Protein AF-A0A1F5QSR7-F1 (afdb_monomer_lite)

Structure (mmCIF, N/CA/C/O backbone):
data_AF-A0A1F5QSR7-F1
#
_entry.id   AF-A0A1F5QSR7-F1
#
loop_
_atom_site.group_PDB
_atom_site.id
_atom_site.type_symbol
_atom_site.label_atom_id
_atom_site.label_alt_id
_atom_site.label_comp_id
_atom_site.label_asym_id
_atom_site.label_entity_id
_atom_site.label_seq_id
_atom_site.pdbx_PDB_ins_code
_atom_site.Cartn_x
_atom_site.Cartn_y
_atom_site.Cartn_z
_atom_site.occupancy
_atom_site.B_iso_or_equiv
_atom_site.auth_seq_id
_atom_site.auth_comp_id
_atom_site.auth_asym_id
_atom_site.auth_atom_id
_atom_site.pdbx_PDB_model_num
ATOM 1 N N . MET A 1 1 ? -35.193 15.314 12.901 1.00 41.72 1 MET A N 1
ATOM 2 C CA . MET A 1 1 ? -34.036 15.090 12.012 1.00 41.72 1 MET A CA 1
ATOM 3 C C . MET A 1 1 ? -33.141 16.308 12.117 1.00 41.72 1 MET A C 1
ATOM 5 O O . MET A 1 1 ? -33.564 17.377 11.701 1.00 41.72 1 MET A O 1
ATOM 9 N N . ARG A 1 2 ? -31.984 16.187 12.777 1.00 35.56 2 ARG A N 1
ATOM 10 C CA . ARG A 1 2 ? -30.937 17.215 12.684 1.00 35.56 2 ARG A CA 1
ATOM 11 C C . ARG A 1 2 ? -30.198 16.986 11.357 1.00 35.56 2 ARG A C 1
ATOM 13 O O . ARG A 1 2 ? -30.072 15.820 10.980 1.00 35.56 2 ARG A O 1
ATOM 20 N N . PRO A 1 3 ? -29.793 18.035 10.628 1.00 40.00 3 PRO A N 1
ATOM 21 C CA . PRO A 1 3 ? -28.962 17.859 9.446 1.00 40.00 3 PRO A CA 1
ATOM 22 C C . PRO A 1 3 ? -27.670 17.158 9.872 1.00 40.00 3 PRO A C 1
ATOM 24 O O . PRO A 1 3 ? -27.095 17.500 10.904 1.00 40.00 3 PRO A O 1
ATOM 27 N N . VAL A 1 4 ? -27.268 16.141 9.114 1.00 36.97 4 VAL A N 1
ATOM 28 C CA . VAL A 1 4 ? -25.951 15.523 9.256 1.00 36.97 4 VAL A CA 1
ATOM 29 C C . VAL A 1 4 ? -24.979 16.568 8.721 1.00 36.97 4 VAL A C 1
ATOM 31 O O . VAL A 1 4 ? -24.818 16.707 7.510 1.00 36.97 4 VAL A O 1
ATOM 34 N N . GLU A 1 5 ? -24.439 17.411 9.600 1.00 43.81 5 GLU A N 1
ATOM 35 C CA . GLU A 1 5 ? -23.247 18.173 9.251 1.00 43.81 5 GLU A CA 1
ATOM 36 C C . GLU A 1 5 ? -22.187 17.133 8.903 1.00 43.81 5 GLU A C 1
ATOM 38 O O . GLU A 1 5 ? -21.865 16.258 9.702 1.00 43.81 5 GLU A O 1
ATOM 43 N N . SER A 1 6 ? -21.755 17.156 7.647 1.00 46.62 6 SER A N 1
ATOM 44 C CA . SER A 1 6 ? -20.692 16.318 7.120 1.00 46.62 6 SER A CA 1
ATOM 45 C C . SER A 1 6 ? -19.410 16.661 7.878 1.00 46.62 6 SER A C 1
ATOM 47 O O . SER A 1 6 ? -18.650 17.530 7.449 1.00 46.62 6 SER A O 1
ATOM 49 N N . PHE A 1 7 ? -19.179 16.000 9.013 1.00 47.69 7 PHE A N 1
ATOM 50 C CA . PHE A 1 7 ? -17.898 15.979 9.710 1.00 47.69 7 PHE A CA 1
ATOM 51 C C . PHE A 1 7 ? -16.921 15.142 8.880 1.00 47.69 7 PHE A C 1
ATOM 53 O O . PHE A 1 7 ? -16.514 14.051 9.264 1.00 47.69 7 PHE A O 1
ATOM 60 N N . LEU A 1 8 ? -16.565 15.649 7.698 1.00 56.75 8 LEU A N 1
ATOM 61 C CA . LEU A 1 8 ? -15.359 15.207 7.022 1.00 56.75 8 LEU A CA 1
ATOM 62 C C . LEU A 1 8 ? -14.226 15.631 7.941 1.00 56.75 8 LEU A C 1
ATOM 64 O O . LEU A 1 8 ? -13.903 16.816 8.006 1.00 56.75 8 LEU A O 1
ATOM 68 N N . PHE A 1 9 ? -13.686 14.684 8.703 1.00 59.66 9 PHE A N 1
ATOM 69 C CA . PHE A 1 9 ? -12.416 14.877 9.382 1.00 59.66 9 PHE A CA 1
ATOM 70 C C . PHE A 1 9 ? -11.407 15.210 8.281 1.00 59.66 9 PHE A C 1
ATOM 72 O O . PHE A 1 9 ? -11.136 14.342 7.446 1.00 59.66 9 PHE A O 1
ATOM 79 N N . PRO A 1 10 ? -10.925 16.463 8.183 1.00 64.56 10 PRO A N 1
ATOM 80 C CA . PRO A 1 10 ? -9.979 16.797 7.139 1.00 64.56 10 PRO A CA 1
ATOM 81 C C . PRO A 1 10 ? -8.738 15.951 7.396 1.00 64.56 10 PRO A C 1
ATOM 83 O O . PRO A 1 10 ? -8.165 16.007 8.487 1.00 64.56 10 PRO A O 1
ATOM 86 N N . LEU A 1 11 ? -8.351 15.140 6.410 1.00 71.88 11 LEU A N 1
ATOM 87 C CA . LEU A 1 11 ? -7.093 14.420 6.493 1.00 71.88 11 LEU A CA 1
ATOM 88 C C . LEU A 1 11 ? -5.981 15.454 6.705 1.00 71.88 11 LEU A C 1
ATOM 90 O O . LEU A 1 11 ? -5.997 16.502 6.044 1.00 71.88 11 LEU A O 1
ATOM 94 N N . PRO A 1 12 ? -5.056 15.226 7.651 1.00 69.38 12 PRO A N 1
ATOM 95 C CA . PRO A 1 12 ? -3.996 16.180 7.906 1.00 69.38 12 PRO A CA 1
ATOM 96 C C . PRO A 1 12 ? -3.253 16.464 6.602 1.00 69.38 12 PRO A C 1
ATOM 98 O O . PRO A 1 12 ? -2.807 15.546 5.918 1.00 69.38 12 PRO A O 1
ATOM 101 N N . SER A 1 13 ? -3.100 17.743 6.253 1.00 70.12 13 SER A N 1
ATOM 102 C CA . SER A 1 13 ? -2.427 18.154 5.012 1.00 70.12 13 SER A CA 1
ATOM 103 C C . SER A 1 13 ? -0.981 17.652 4.929 1.00 70.12 13 SER A C 1
ATOM 105 O O . SER A 1 13 ? -0.39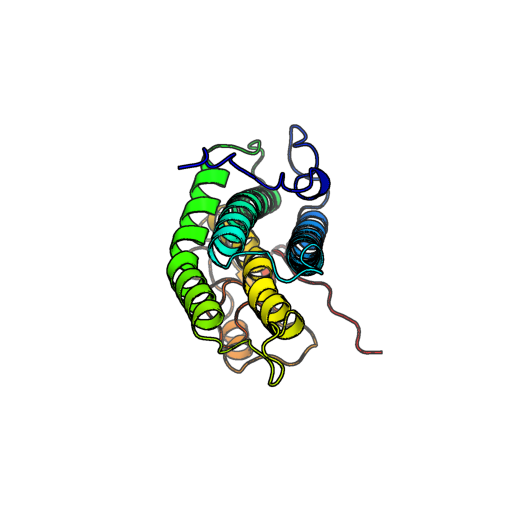7 17.630 3.855 1.00 70.12 13 SER A O 1
ATOM 107 N N . SER A 1 14 ? -0.399 17.228 6.054 1.00 65.44 14 SER A N 1
ATOM 108 C CA . SER A 1 14 ? 0.908 16.578 6.124 1.00 65.44 14 SER A CA 1
ATOM 109 C C . SER A 1 14 ? 0.944 15.158 5.551 1.00 65.44 14 SER A C 1
ATOM 111 O O . SER A 1 14 ? 2.028 14.711 5.193 1.00 65.44 14 SER A O 1
ATOM 113 N N . LEU A 1 15 ? -0.192 14.453 5.444 1.00 67.00 15 LEU A N 1
ATOM 114 C CA . LEU A 1 15 ? -0.261 13.135 4.786 1.00 67.00 15 LEU A CA 1
ATOM 115 C C . LEU A 1 15 ? 0.075 13.224 3.299 1.00 67.00 15 LEU A C 1
ATOM 117 O O . LEU A 1 15 ? 0.636 12.297 2.719 1.00 67.00 15 LEU A O 1
ATOM 121 N N . PHE A 1 16 ? -0.279 14.349 2.687 1.00 72.50 16 PHE A N 1
ATOM 122 C CA . PHE A 1 16 ? -0.137 14.576 1.262 1.00 72.50 16 PHE A CA 1
ATOM 123 C C . PHE A 1 16 ? 0.736 15.812 1.085 1.00 72.50 16 PHE A C 1
ATOM 125 O O . PHE A 1 16 ? 0.194 16.913 0.946 1.00 72.50 16 PHE A O 1
ATOM 132 N N . PRO A 1 17 ? 2.079 15.664 1.141 1.00 62.59 17 PRO A N 1
ATOM 133 C CA . PRO A 1 17 ? 2.971 16.788 0.899 1.00 62.59 17 PRO A CA 1
ATOM 134 C C . PRO A 1 17 ? 2.563 17.482 -0.399 1.00 62.59 17 PRO A C 1
ATOM 136 O O . PRO A 1 17 ? 2.120 16.816 -1.340 1.00 62.59 17 PRO A O 1
ATOM 139 N N . GLU A 1 18 ? 2.685 18.815 -0.431 1.00 66.81 18 GLU A N 1
ATOM 140 C CA . GLU A 1 18 ? 2.318 19.612 -1.602 1.00 66.81 18 GLU A CA 1
ATOM 141 C C . GLU A 1 18 ? 2.841 18.933 -2.868 1.00 66.81 18 GLU A C 1
ATOM 143 O O . GLU A 1 18 ? 4.044 18.686 -3.007 1.00 66.81 18 GLU A O 1
ATOM 148 N N . ARG A 1 19 ? 1.906 18.580 -3.757 1.00 70.62 19 ARG A N 1
ATOM 149 C CA . ARG A 1 19 ? 2.200 17.903 -5.017 1.00 70.62 19 ARG A CA 1
ATOM 150 C C . ARG A 1 19 ? 3.057 18.848 -5.849 1.00 70.62 19 ARG A C 1
ATOM 152 O O . ARG A 1 19 ? 2.537 19.756 -6.490 1.00 70.62 19 ARG A O 1
ATOM 159 N N . LYS A 1 20 ? 4.374 18.675 -5.780 1.00 66.62 20 LYS A N 1
ATOM 160 C CA . LYS A 1 20 ? 5.311 19.409 -6.625 1.00 66.62 20 LYS A CA 1
ATOM 161 C C . LYS A 1 20 ? 5.150 18.934 -8.062 1.00 66.62 20 LYS A C 1
ATOM 163 O O . LYS A 1 20 ? 4.902 17.754 -8.310 1.00 66.62 20 LYS A O 1
ATOM 168 N N . ASP A 1 21 ? 5.333 19.855 -8.999 1.00 71.50 21 ASP A N 1
ATOM 169 C CA . ASP A 1 21 ? 5.455 19.499 -10.405 1.00 71.50 21 ASP A CA 1
ATOM 170 C C . ASP A 1 21 ? 6.744 18.686 -10.605 1.00 71.50 21 ASP A C 1
ATOM 172 O O . ASP A 1 21 ? 7.843 19.172 -10.330 1.00 71.50 21 ASP A O 1
ATOM 176 N N . GLY A 1 22 ? 6.605 17.451 -11.091 1.00 71.00 22 GLY A N 1
ATOM 177 C CA . GLY A 1 22 ? 7.724 16.560 -11.411 1.00 71.00 22 GLY A CA 1
ATOM 178 C C . GLY A 1 22 ? 7.911 15.381 -10.445 1.00 71.00 22 GLY A C 1
ATOM 179 O O . GLY A 1 22 ? 7.238 15.294 -9.415 1.00 71.00 22 GLY A O 1
ATOM 180 N N . PRO A 1 23 ? 8.799 14.431 -10.797 1.00 77.06 23 PRO A N 1
ATOM 181 C CA . PRO A 1 23 ? 9.013 13.222 -10.013 1.00 77.06 23 PRO A CA 1
ATOM 182 C C . PRO A 1 23 ? 9.620 13.543 -8.634 1.00 77.06 23 PRO A C 1
ATOM 184 O O . PRO A 1 23 ? 10.386 14.497 -8.502 1.00 77.06 23 PRO A O 1
ATOM 187 N N . PRO A 1 24 ? 9.296 12.749 -7.601 1.00 84.31 24 PRO A N 1
ATOM 188 C CA . PRO A 1 24 ? 9.863 12.911 -6.269 1.00 84.31 24 PRO A CA 1
ATOM 189 C C . PRO A 1 24 ? 11.354 12.543 -6.233 1.00 84.31 24 PRO A C 1
ATOM 191 O O . PRO A 1 24 ? 11.758 11.561 -6.852 1.00 84.31 24 PRO A O 1
ATOM 194 N N . ASP A 1 25 ? 12.147 13.294 -5.458 1.00 87.62 25 ASP A N 1
ATOM 195 C CA . ASP A 1 25 ? 13.606 13.099 -5.339 1.00 87.62 25 ASP A CA 1
ATOM 196 C C . ASP A 1 25 ? 13.989 11.736 -4.726 1.00 87.62 25 ASP A C 1
ATOM 198 O O . ASP A 1 25 ? 14.970 11.120 -5.135 1.00 87.62 25 ASP A O 1
ATOM 202 N N . ASP A 1 26 ? 13.204 11.256 -3.756 1.00 93.69 26 ASP A N 1
ATOM 203 C CA . ASP A 1 26 ? 13.359 9.938 -3.127 1.00 93.69 26 ASP A CA 1
ATOM 204 C C . ASP A 1 26 ? 11.973 9.295 -2.937 1.00 93.69 26 ASP A C 1
ATOM 206 O O . ASP A 1 26 ? 11.312 9.511 -1.912 1.00 93.69 26 ASP A O 1
ATOM 210 N N . PRO A 1 27 ? 11.486 8.533 -3.935 1.00 94.94 27 PRO A N 1
ATOM 211 C CA . PRO A 1 27 ? 10.182 7.891 -3.852 1.00 94.94 27 PRO A CA 1
ATOM 212 C C . PRO A 1 27 ? 10.063 6.941 -2.652 1.00 94.94 27 PRO A C 1
ATOM 214 O O . PRO A 1 27 ? 8.999 6.878 -2.036 1.00 94.94 27 PRO A O 1
ATOM 217 N N . ASN A 1 28 ? 11.130 6.212 -2.297 1.00 95.56 28 ASN A N 1
ATOM 218 C CA . ASN A 1 28 ? 11.072 5.202 -1.239 1.00 95.56 28 ASN A CA 1
ATOM 219 C C . ASN A 1 28 ? 10.960 5.846 0.146 1.00 95.56 28 ASN A C 1
ATOM 221 O O . ASN A 1 28 ? 10.118 5.426 0.939 1.00 95.56 28 ASN A O 1
ATOM 225 N N . ALA A 1 29 ? 11.739 6.897 0.423 1.00 94.44 29 ALA A N 1
ATOM 226 C CA . ALA A 1 29 ? 11.601 7.660 1.664 1.00 94.44 29 ALA A CA 1
ATOM 227 C C . ALA A 1 29 ? 10.213 8.310 1.788 1.00 94.44 29 ALA A C 1
ATOM 229 O O . ALA A 1 29 ? 9.620 8.297 2.866 1.00 94.44 29 ALA A O 1
ATOM 230 N N . GLN A 1 30 ? 9.656 8.826 0.687 1.00 94.44 30 GLN A N 1
ATOM 231 C CA . GLN A 1 30 ? 8.301 9.386 0.692 1.00 94.44 30 GLN A CA 1
ATOM 232 C C . GLN A 1 30 ? 7.220 8.332 0.941 1.00 94.44 30 GLN A C 1
ATOM 234 O O . GLN A 1 30 ? 6.240 8.628 1.620 1.00 94.44 30 GLN A O 1
ATOM 239 N N . LEU A 1 31 ? 7.391 7.105 0.440 1.00 96.12 31 LEU A N 1
ATOM 240 C CA . LEU A 1 31 ? 6.457 6.020 0.734 1.00 96.12 31 LEU A CA 1
ATOM 241 C C . LEU A 1 31 ? 6.502 5.626 2.213 1.00 96.12 31 LEU A C 1
ATOM 243 O O . LEU A 1 31 ? 5.451 5.419 2.811 1.00 96.12 31 LEU A O 1
ATOM 247 N N . ILE A 1 32 ? 7.697 5.540 2.802 1.00 95.56 32 ILE A N 1
ATOM 248 C CA . ILE A 1 32 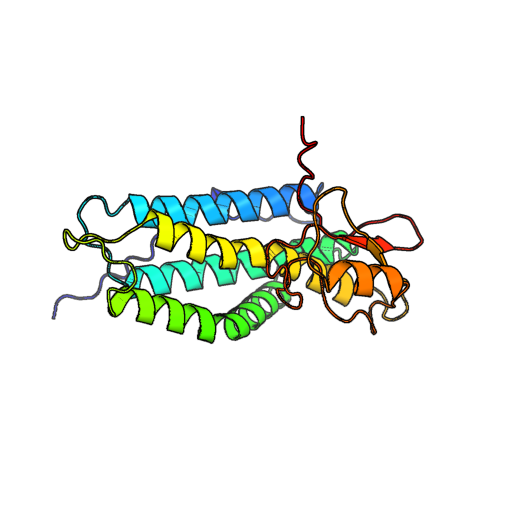? 7.854 5.254 4.235 1.00 95.56 32 ILE A CA 1
ATOM 249 C C . ILE A 1 32 ? 7.141 6.331 5.059 1.00 95.56 32 ILE A C 1
ATOM 251 O O . ILE A 1 32 ? 6.304 5.999 5.893 1.00 95.56 32 ILE A O 1
ATOM 255 N N . ALA A 1 33 ? 7.377 7.609 4.748 1.00 94.25 33 ALA A N 1
ATOM 256 C CA . ALA A 1 33 ? 6.700 8.717 5.416 1.00 94.25 33 ALA A CA 1
ATOM 257 C C . ALA A 1 33 ? 5.169 8.668 5.245 1.00 94.25 33 ALA A C 1
ATOM 259 O O . ALA A 1 33 ? 4.437 8.966 6.185 1.00 94.25 33 ALA A O 1
ATOM 260 N N . LEU A 1 34 ? 4.673 8.264 4.068 1.00 94.81 34 LEU A N 1
ATOM 261 C CA . LEU A 1 34 ? 3.239 8.091 3.816 1.00 94.81 34 LEU A CA 1
ATOM 262 C C . LEU A 1 34 ? 2.634 6.970 4.677 1.00 94.81 34 LEU A C 1
ATOM 264 O O . LEU A 1 34 ? 1.552 7.150 5.231 1.00 94.81 34 LEU A O 1
ATOM 268 N N . ILE A 1 35 ? 3.326 5.833 4.808 1.00 95.81 35 ILE A N 1
ATOM 269 C CA . ILE A 1 35 ? 2.896 4.711 5.659 1.00 95.81 35 ILE A CA 1
ATOM 270 C C . ILE A 1 35 ? 2.867 5.143 7.130 1.00 95.81 35 ILE A C 1
ATOM 272 O O . ILE A 1 35 ? 1.859 4.953 7.809 1.00 95.81 35 ILE A O 1
ATOM 276 N N . GLU A 1 36 ? 3.934 5.780 7.612 1.00 94.62 36 GLU A N 1
ATOM 277 C CA . GLU A 1 36 ? 4.034 6.263 8.994 1.00 94.62 36 GLU A CA 1
ATOM 278 C C . GLU A 1 36 ? 2.947 7.294 9.318 1.00 94.62 36 GLU A C 1
ATOM 280 O O . GLU A 1 36 ? 2.249 7.174 10.326 1.00 94.62 36 GLU A O 1
ATOM 285 N N . ALA A 1 37 ? 2.750 8.282 8.441 1.00 93.94 37 ALA A N 1
ATOM 286 C CA . ALA A 1 37 ? 1.728 9.305 8.620 1.00 93.94 37 ALA A CA 1
ATOM 287 C C . ALA A 1 37 ? 0.309 8.717 8.543 1.00 93.94 37 ALA A C 1
ATOM 289 O O . ALA A 1 37 ? -0.571 9.138 9.300 1.00 93.94 37 ALA A O 1
ATOM 290 N N . GLY A 1 38 ? 0.080 7.729 7.670 1.00 94.88 38 GLY A N 1
ATOM 291 C CA . GLY A 1 38 ? -1.183 6.998 7.583 1.00 94.88 38 GLY A CA 1
ATOM 292 C C . GLY A 1 38 ? -1.502 6.262 8.883 1.00 94.88 38 GLY A C 1
ATOM 293 O O . GLY A 1 38 ? -2.595 6.421 9.424 1.00 94.88 38 GLY A O 1
ATOM 294 N N . GLY A 1 39 ? -0.528 5.527 9.429 1.00 95.00 39 GLY A N 1
ATOM 295 C CA . GLY A 1 39 ? -0.658 4.845 10.718 1.00 95.00 39 GLY A CA 1
ATOM 296 C C . GLY A 1 39 ? -0.922 5.822 11.864 1.00 95.00 39 GLY A C 1
ATOM 297 O O . GLY A 1 39 ? -1.869 5.638 12.627 1.00 95.00 39 GLY A O 1
ATOM 298 N N . ALA A 1 40 ? -0.158 6.916 11.935 1.00 93.50 40 ALA A N 1
ATOM 299 C CA . ALA A 1 40 ? -0.369 7.966 12.930 1.00 93.50 40 ALA A CA 1
ATOM 300 C C . ALA A 1 40 ? -1.776 8.576 12.836 1.00 93.50 40 ALA A C 1
ATOM 302 O O . ALA A 1 40 ? -2.446 8.720 13.851 1.00 93.50 40 ALA A O 1
ATOM 303 N N . SER A 1 41 ? -2.272 8.839 11.624 1.00 93.25 41 SER A N 1
ATOM 304 C CA . SER A 1 41 ? -3.612 9.406 11.418 1.00 93.25 41 SER A CA 1
ATOM 305 C C . SER A 1 41 ? -4.722 8.468 11.894 1.00 93.25 41 SER A C 1
ATOM 307 O O . SER A 1 41 ? -5.719 8.925 12.449 1.00 93.25 41 SER A O 1
ATOM 309 N N . VAL A 1 42 ? -4.553 7.154 11.719 1.00 93.94 42 VAL A N 1
ATOM 310 C CA . VAL A 1 42 ? -5.472 6.151 12.279 1.00 93.94 42 VAL A CA 1
ATOM 311 C C . VAL A 1 42 ? -5.466 6.203 13.805 1.00 93.94 42 VAL A C 1
ATOM 313 O O . VAL A 1 42 ? -6.531 6.209 14.421 1.00 93.94 42 VAL A O 1
ATOM 316 N N . LEU A 1 43 ? -4.285 6.241 14.422 1.00 92.19 43 LEU A N 1
ATOM 317 C CA . LEU A 1 43 ? -4.159 6.285 15.879 1.00 92.19 43 LEU A CA 1
ATOM 318 C C . LEU A 1 43 ? -4.706 7.589 16.463 1.00 92.19 43 LEU A C 1
ATOM 320 O O . LEU A 1 43 ? -5.397 7.545 17.477 1.00 92.19 43 LEU A O 1
ATOM 324 N N . ASP A 1 44 ? -4.461 8.719 15.804 1.00 90.94 44 ASP A N 1
ATOM 325 C CA . ASP A 1 44 ? -4.998 10.022 16.186 1.00 90.94 44 ASP A CA 1
ATOM 326 C C . ASP A 1 44 ? -6.524 10.037 16.089 1.00 90.94 44 ASP A C 1
ATOM 328 O O . ASP A 1 44 ? -7.187 10.505 17.013 1.00 90.94 44 ASP A O 1
ATOM 332 N N . PHE A 1 45 ? -7.102 9.469 15.024 1.00 91.25 45 PHE A N 1
ATOM 333 C CA . PHE A 1 45 ? -8.555 9.357 14.883 1.00 91.25 45 PHE A CA 1
ATOM 334 C C . PHE A 1 45 ? -9.169 8.500 15.999 1.00 91.25 45 PHE A C 1
ATOM 336 O O . PHE A 1 45 ? -10.141 8.908 16.632 1.00 91.25 45 PHE A O 1
ATOM 343 N N . LEU A 1 46 ? -8.566 7.343 16.296 1.00 90.19 46 LEU A N 1
ATOM 344 C CA . LEU A 1 46 ? -9.008 6.471 17.389 1.00 90.19 46 LEU A CA 1
ATOM 345 C C . LEU A 1 46 ? -8.809 7.118 18.772 1.00 90.19 46 LEU A C 1
ATOM 347 O O . LEU A 1 46 ? -9.612 6.896 19.674 1.00 90.19 46 LEU A O 1
ATOM 351 N N . GLY A 1 47 ? -7.738 7.894 18.956 1.00 86.56 47 GLY A N 1
ATOM 352 C CA . GLY A 1 47 ? -7.378 8.538 20.220 1.00 86.56 47 GLY A CA 1
ATOM 353 C C . GLY A 1 47 ? -8.134 9.838 20.503 1.00 86.56 47 GLY A C 1
ATOM 354 O O . GLY A 1 47 ? -8.352 10.173 21.668 1.00 86.56 47 GLY A O 1
ATOM 355 N N . ALA A 1 48 ? -8.575 10.551 19.462 1.00 81.75 48 ALA A N 1
ATOM 356 C CA . ALA A 1 48 ? -9.418 11.740 19.585 1.00 81.75 48 ALA A CA 1
ATOM 357 C C . ALA A 1 48 ? -10.762 11.426 20.265 1.00 81.75 48 ALA A C 1
ATOM 359 O O . ALA A 1 48 ? -11.367 12.308 20.878 1.00 81.75 48 ALA A O 1
ATOM 360 N N . ASP A 1 49 ? -11.190 10.162 20.238 1.00 69.19 49 ASP A N 1
ATOM 361 C CA . ASP A 1 49 ? -12.401 9.693 20.896 1.00 69.19 49 ASP A CA 1
ATOM 362 C C . ASP A 1 49 ? -12.194 9.251 22.356 1.00 69.19 49 ASP A C 1
ATOM 364 O O . ASP A 1 49 ? -12.625 8.184 22.795 1.00 69.19 49 ASP A O 1
ATOM 368 N N . ALA A 1 50 ? -11.578 10.110 23.168 1.00 56.12 50 ALA A N 1
ATOM 369 C CA . ALA A 1 50 ? -11.422 9.872 24.607 1.00 56.12 50 ALA A CA 1
ATOM 370 C C . ALA A 1 50 ? -12.766 9.728 25.368 1.00 56.12 50 ALA A C 1
ATOM 372 O O . ALA A 1 50 ? -12.773 9.341 26.537 1.00 56.12 50 ALA A O 1
ATOM 373 N N . ALA A 1 51 ? -13.898 10.047 24.725 1.00 61.03 51 ALA A N 1
ATOM 374 C CA . ALA A 1 51 ? -15.245 9.996 25.292 1.00 61.03 51 ALA A CA 1
ATOM 375 C C . ALA A 1 51 ? -16.108 8.810 24.802 1.00 61.03 51 ALA A C 1
ATOM 377 O O . ALA A 1 51 ? -17.238 8.676 25.276 1.00 61.03 51 ALA A O 1
ATOM 378 N N . GLY A 1 52 ? -15.616 7.955 23.892 1.00 62.22 52 GLY A N 1
ATOM 379 C CA . GLY A 1 52 ? -16.371 6.802 23.369 1.00 62.22 52 GLY A CA 1
ATOM 380 C C . GLY A 1 52 ? -17.560 7.173 22.467 1.00 62.22 52 GLY A C 1
ATOM 381 O O . GLY A 1 52 ? -18.568 6.468 22.435 1.00 62.22 52 GLY A O 1
ATOM 382 N N . SER A 1 53 ? -17.478 8.323 21.806 1.00 68.44 53 SER A N 1
ATOM 383 C CA . SER A 1 53 ? -18.485 8.922 20.929 1.00 68.44 53 SER A CA 1
ATOM 384 C C . SER A 1 53 ? -18.310 8.622 19.436 1.00 68.44 53 SER A C 1
ATOM 386 O O . SER A 1 53 ? -19.223 8.920 18.669 1.00 68.44 53 SER A O 1
ATOM 388 N N . MET A 1 54 ? -17.190 8.031 19.016 1.00 82.12 54 MET A N 1
ATOM 389 C CA . MET A 1 54 ? -16.928 7.688 17.619 1.00 82.12 54 MET A CA 1
ATOM 390 C C . MET A 1 54 ? -17.809 6.513 17.202 1.00 82.12 54 MET A C 1
ATOM 392 O O . MET A 1 54 ? -17.735 5.414 17.759 1.00 82.12 54 MET A O 1
ATOM 396 N N . SER A 1 55 ? -18.629 6.719 16.178 1.00 89.81 55 SER A N 1
ATOM 397 C CA . SER A 1 55 ? -19.378 5.626 15.572 1.00 89.81 55 SER A CA 1
ATOM 398 C C . SER A 1 55 ? -18.484 4.782 14.659 1.00 89.81 55 SER A C 1
ATOM 400 O O . SER A 1 55 ? -17.547 5.269 14.024 1.00 89.81 55 SER A O 1
ATOM 402 N N . VAL A 1 56 ? -18.811 3.494 14.528 1.00 92.31 56 VAL A N 1
ATOM 403 C CA . VAL A 1 56 ? -18.113 2.606 13.583 1.00 92.31 56 VAL A CA 1
ATOM 404 C C . VAL A 1 56 ? -18.270 3.091 12.136 1.00 92.31 56 VAL A C 1
ATOM 406 O O . VAL A 1 56 ? -17.352 2.932 11.333 1.00 92.31 56 VAL A O 1
ATOM 409 N N . SER A 1 57 ? -19.394 3.741 11.815 1.00 93.38 57 SER A N 1
ATOM 410 C CA . SER A 1 57 ? -19.615 4.364 10.507 1.00 93.38 57 SER A CA 1
ATOM 411 C C . SER A 1 57 ? -18.610 5.482 10.232 1.00 93.38 57 SER A C 1
ATOM 413 O O . SER A 1 57 ? -17.990 5.476 9.174 1.00 93.38 57 SER A O 1
ATOM 415 N N . GLU A 1 58 ? -18.401 6.400 11.183 1.00 93.19 58 GLU A N 1
ATOM 416 C CA . GLU A 1 58 ? -17.429 7.496 11.037 1.00 93.19 58 GLU A CA 1
ATOM 417 C C . GLU A 1 58 ? -16.006 6.961 10.865 1.00 93.19 58 GLU A C 1
ATOM 419 O O . GLU A 1 58 ? -15.269 7.437 10.003 1.00 93.19 58 GLU A O 1
ATOM 424 N N . PHE A 1 59 ? -15.634 5.923 11.621 1.00 94.31 59 PHE A N 1
ATOM 425 C CA . PHE A 1 59 ? -14.347 5.252 11.435 1.00 94.31 59 PHE A CA 1
ATOM 426 C C . PHE A 1 59 ? -14.217 4.609 10.049 1.00 94.31 59 PHE A C 1
ATOM 428 O O . PHE A 1 59 ? -13.177 4.728 9.403 1.00 94.31 59 PHE A O 1
ATOM 435 N N . GLY A 1 60 ? -15.274 3.959 9.561 1.00 96.25 60 GLY A N 1
ATOM 436 C CA . GLY A 1 60 ? -15.303 3.387 8.218 1.00 96.25 60 GLY A CA 1
ATOM 437 C C . GLY A 1 60 ? -15.117 4.436 7.122 1.00 96.25 60 GLY A C 1
ATOM 438 O O . GLY A 1 60 ? -14.317 4.232 6.210 1.00 96.25 60 GLY A O 1
ATOM 439 N N . ASP A 1 61 ? -15.814 5.566 7.217 1.00 95.06 61 ASP A N 1
ATOM 440 C CA . ASP A 1 61 ? -15.727 6.653 6.235 1.00 95.06 61 ASP A CA 1
ATOM 441 C C . ASP A 1 61 ? -14.352 7.333 6.253 1.00 95.06 61 ASP A C 1
ATOM 443 O O . ASP A 1 61 ? -13.775 7.607 5.192 1.00 95.06 61 ASP A O 1
ATOM 447 N N . PHE A 1 62 ? -13.782 7.517 7.447 1.00 94.94 62 PHE A N 1
ATOM 448 C CA . PHE A 1 62 ? -12.406 7.972 7.616 1.00 94.94 62 PHE A CA 1
ATOM 449 C C . PHE A 1 62 ? -11.415 7.022 6.928 1.00 94.94 62 PHE A C 1
ATOM 451 O O . PHE A 1 62 ? -10.638 7.461 6.079 1.00 94.94 62 PHE A O 1
ATOM 458 N N . MET A 1 63 ? -11.480 5.719 7.228 1.00 96.81 63 MET A N 1
ATOM 459 C CA . MET A 1 63 ? -10.575 4.718 6.650 1.00 96.81 63 MET A CA 1
ATOM 460 C C . MET A 1 63 ? -10.676 4.672 5.123 1.00 96.81 63 MET A C 1
ATOM 462 O O . MET A 1 63 ? -9.652 4.638 4.443 1.00 96.81 63 MET A O 1
ATOM 466 N N . ARG A 1 64 ? -11.891 4.716 4.558 1.00 96.06 64 ARG A N 1
ATOM 467 C CA . ARG A 1 64 ? -12.082 4.720 3.098 1.00 96.06 64 ARG A CA 1
ATOM 468 C C . ARG A 1 64 ? -11.448 5.932 2.431 1.00 96.06 64 ARG A C 1
ATOM 470 O O . ARG A 1 64 ? -10.803 5.779 1.393 1.00 96.06 64 ARG A O 1
ATOM 477 N N . THR A 1 65 ? -11.624 7.111 3.022 1.00 94.19 65 THR A N 1
ATOM 478 C CA . THR A 1 65 ? -11.053 8.360 2.503 1.00 94.19 65 THR A CA 1
ATOM 479 C C . THR A 1 65 ? -9.528 8.317 2.576 1.00 94.19 65 THR A C 1
ATOM 481 O O . THR A 1 65 ? -8.864 8.469 1.551 1.00 94.19 65 THR A O 1
ATOM 484 N N . LEU A 1 66 ? -8.980 8.005 3.759 1.00 95.62 66 LEU A N 1
ATOM 485 C CA . LEU A 1 66 ? -7.539 7.893 3.997 1.00 95.62 66 LEU A CA 1
ATOM 486 C C . LEU A 1 66 ? -6.877 6.940 3.003 1.00 95.62 66 LEU A C 1
ATOM 488 O O . LEU A 1 66 ? -5.921 7.306 2.322 1.00 95.62 66 LEU A O 1
ATOM 492 N N . LEU A 1 67 ? -7.385 5.712 2.918 1.00 96.62 67 LEU A N 1
ATOM 493 C CA . LEU A 1 67 ? -6.745 4.671 2.130 1.00 96.62 67 LEU A CA 1
ATOM 494 C C . LEU A 1 67 ? -6.886 4.926 0.622 1.00 96.62 67 LEU A C 1
ATOM 496 O O . LEU A 1 67 ? -5.928 4.690 -0.108 1.00 96.62 67 LEU A O 1
ATOM 500 N N . SER A 1 68 ? -8.016 5.460 0.141 1.00 95.25 68 SER A N 1
ATOM 501 C CA . SER A 1 68 ? -8.175 5.796 -1.287 1.00 95.25 68 SER A CA 1
ATOM 502 C C . SER A 1 68 ? -7.121 6.798 -1.753 1.00 95.25 68 SER A C 1
ATOM 504 O O . SER A 1 68 ? -6.473 6.597 -2.783 1.00 95.25 68 SER A O 1
ATOM 506 N N . GLU A 1 69 ? -6.913 7.862 -0.977 1.00 94.75 69 GLU A N 1
ATOM 507 C CA . GLU A 1 69 ? -5.923 8.889 -1.295 1.00 94.75 69 GLU A CA 1
ATOM 508 C C . GLU A 1 69 ? -4.490 8.373 -1.123 1.00 94.75 69 GLU A C 1
ATOM 510 O O . GLU A 1 69 ? -3.637 8.605 -1.985 1.00 94.75 69 GLU A O 1
ATOM 515 N N . ALA A 1 70 ? -4.223 7.613 -0.058 1.00 96.56 70 ALA A N 1
ATOM 516 C CA . ALA A 1 70 ? -2.906 7.044 0.190 1.00 96.56 70 ALA A CA 1
ATOM 517 C C . ALA A 1 70 ? -2.507 6.020 -0.886 1.00 96.56 70 ALA A C 1
ATOM 519 O O . ALA A 1 70 ? -1.372 6.052 -1.361 1.00 96.56 70 ALA A O 1
ATOM 520 N N . HIS A 1 71 ? -3.422 5.158 -1.345 1.00 98.12 71 HIS A N 1
ATOM 521 C CA . HIS A 1 71 ? -3.138 4.222 -2.435 1.00 98.12 71 HIS A CA 1
ATOM 522 C C . HIS A 1 71 ? -2.856 4.944 -3.753 1.00 98.12 71 HIS A C 1
ATOM 524 O O . HIS A 1 71 ? -1.944 4.542 -4.478 1.00 98.12 71 HIS A O 1
ATOM 530 N N . ALA A 1 72 ? -3.573 6.032 -4.048 1.00 97.06 72 ALA A N 1
ATOM 531 C CA . ALA A 1 72 ? -3.279 6.853 -5.217 1.00 97.06 72 ALA A CA 1
ATOM 532 C C . ALA A 1 72 ? -1.872 7.468 -5.131 1.00 97.06 72 ALA A C 1
ATOM 534 O O . ALA A 1 72 ? -1.104 7.425 -6.094 1.00 97.06 72 ALA A O 1
ATOM 535 N N . GLN A 1 73 ? -1.491 7.984 -3.960 1.00 96.50 73 GLN A N 1
ATOM 536 C CA . GLN A 1 73 ? -0.148 8.516 -3.740 1.00 96.50 73 GLN A CA 1
ATOM 537 C C . GLN A 1 73 ? 0.925 7.417 -3.835 1.00 96.50 73 GLN A C 1
ATOM 539 O O . GLN A 1 73 ? 1.962 7.627 -4.460 1.00 96.50 73 GLN A O 1
ATOM 544 N N . ALA A 1 74 ? 0.685 6.226 -3.287 1.00 97.94 74 ALA A N 1
ATOM 545 C CA . ALA A 1 74 ? 1.603 5.096 -3.412 1.00 97.94 74 ALA A CA 1
ATOM 546 C C . ALA A 1 74 ? 1.780 4.661 -4.879 1.00 97.94 74 ALA A C 1
ATOM 548 O O . ALA A 1 74 ? 2.906 4.410 -5.309 1.00 97.94 74 ALA A O 1
ATOM 549 N N . ALA A 1 75 ? 0.702 4.639 -5.670 1.00 98.38 75 ALA A N 1
ATOM 550 C CA . ALA A 1 75 ? 0.764 4.349 -7.103 1.00 98.38 75 ALA A CA 1
ATOM 551 C C . ALA A 1 75 ? 1.592 5.398 -7.870 1.00 98.38 75 ALA A C 1
ATOM 553 O O . ALA A 1 75 ? 2.460 5.040 -8.674 1.00 98.38 75 ALA A O 1
ATOM 554 N N . TYR A 1 76 ? 1.393 6.682 -7.547 1.00 97.00 76 TYR A N 1
ATOM 555 C CA . TYR A 1 76 ? 2.190 7.794 -8.066 1.00 97.00 76 TYR A CA 1
ATOM 556 C C . TYR A 1 76 ? 3.687 7.606 -7.801 1.00 97.00 76 TYR A C 1
ATOM 558 O O . TYR A 1 76 ? 4.502 7.721 -8.723 1.00 97.00 76 TYR A O 1
ATOM 566 N N . LEU A 1 77 ? 4.060 7.295 -6.556 1.00 97.38 77 LEU A N 1
ATOM 567 C CA . LEU A 1 77 ? 5.450 7.024 -6.183 1.00 97.38 77 LEU A CA 1
ATOM 568 C C . LEU A 1 77 ? 5.995 5.821 -6.965 1.00 97.38 77 LEU A C 1
ATOM 570 O O . LEU A 1 77 ? 7.079 5.909 -7.544 1.00 97.38 77 LEU A O 1
ATOM 574 N N . GLY A 1 78 ? 5.204 4.747 -7.049 1.00 98.25 78 GLY A N 1
ATOM 575 C CA . GLY A 1 78 ? 5.491 3.517 -7.785 1.00 98.25 78 GLY A CA 1
ATOM 576 C C . GLY A 1 78 ? 5.971 3.752 -9.211 1.00 98.25 78 GLY A C 1
ATOM 577 O O . GLY A 1 78 ? 7.110 3.452 -9.577 1.00 98.25 78 GLY A O 1
ATOM 578 N N . ARG A 1 79 ? 5.104 4.352 -10.025 1.00 97.75 79 ARG A N 1
ATOM 579 C CA . ARG A 1 79 ? 5.413 4.636 -11.431 1.00 97.75 79 ARG A CA 1
ATOM 580 C C . ARG A 1 79 ? 6.511 5.694 -11.600 1.00 97.75 79 ARG A C 1
ATOM 582 O O . ARG A 1 79 ? 7.223 5.671 -12.600 1.00 97.75 79 ARG A O 1
ATOM 589 N N . SER A 1 80 ? 6.651 6.626 -10.650 1.00 96.56 80 SER A N 1
ATOM 590 C CA . SER A 1 80 ? 7.704 7.649 -10.709 1.00 96.56 80 SER A CA 1
ATOM 591 C C . SER A 1 80 ? 9.079 7.016 -10.518 1.00 96.56 80 SER A C 1
ATOM 593 O O . SER A 1 80 ? 9.995 7.310 -11.281 1.00 96.56 80 SER A O 1
ATOM 595 N N . LEU A 1 81 ? 9.203 6.069 -9.577 1.00 96.88 81 LEU A N 1
ATOM 596 C CA . LEU A 1 81 ? 10.415 5.263 -9.403 1.00 96.88 81 LEU A CA 1
ATOM 597 C C . LEU A 1 81 ? 10.743 4.439 -10.661 1.00 96.88 81 LEU A C 1
ATOM 599 O O . LEU A 1 81 ? 11.909 4.210 -10.961 1.00 96.88 81 LEU A O 1
ATOM 603 N N . ALA A 1 82 ? 9.731 4.023 -11.427 1.00 97.31 82 ALA A N 1
ATOM 604 C CA . ALA A 1 82 ? 9.913 3.318 -12.699 1.00 97.31 82 ALA A CA 1
ATOM 605 C C . ALA A 1 82 ? 10.305 4.243 -13.874 1.00 97.31 82 ALA A C 1
ATOM 607 O O . ALA A 1 82 ? 10.477 3.766 -14.995 1.00 97.31 82 ALA A O 1
ATOM 608 N N . GLY A 1 83 ? 10.444 5.553 -13.638 1.00 95.94 83 GLY A N 1
ATOM 609 C CA . GLY A 1 83 ? 10.870 6.536 -14.637 1.00 95.94 83 GLY A CA 1
ATOM 610 C C . GLY A 1 83 ? 9.735 7.294 -15.333 1.00 95.94 83 GLY A C 1
ATOM 611 O O . GLY A 1 83 ? 9.995 8.022 -16.292 1.00 95.94 83 GLY A O 1
ATOM 612 N N . SER A 1 84 ? 8.482 7.166 -14.879 1.00 95.38 84 SER A N 1
ATOM 613 C CA . SER A 1 84 ? 7.391 8.007 -15.384 1.00 95.38 84 SER A CA 1
ATOM 614 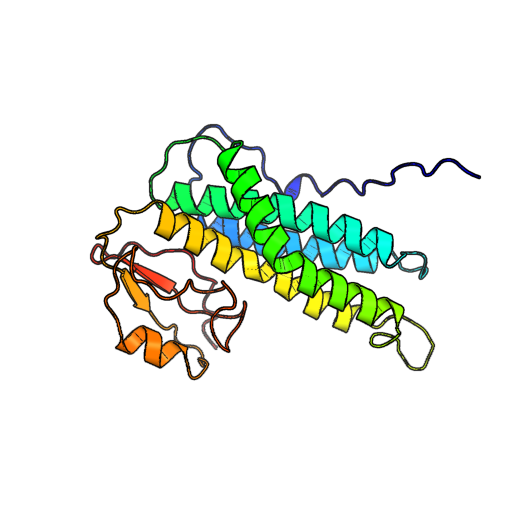C C . SER A 1 84 ? 7.585 9.467 -14.965 1.00 95.38 84 SER A C 1
ATOM 616 O O . SER A 1 84 ? 7.682 9.774 -13.780 1.00 95.38 84 SER A O 1
ATOM 618 N N . ALA A 1 85 ? 7.566 10.379 -15.939 1.00 93.88 85 ALA A N 1
ATOM 619 C CA . ALA A 1 85 ? 7.605 11.825 -15.706 1.00 93.88 85 ALA A CA 1
ATOM 620 C C . ALA A 1 85 ? 6.206 12.459 -15.558 1.00 93.88 85 ALA A C 1
ATOM 622 O O . ALA A 1 85 ? 6.090 13.680 -15.462 1.00 93.88 85 ALA A O 1
ATOM 623 N N . ALA A 1 86 ? 5.134 11.659 -15.594 1.00 92.88 86 ALA A N 1
ATOM 624 C CA . ALA A 1 86 ? 3.776 12.178 -15.490 1.00 92.88 86 ALA A CA 1
ATOM 625 C C . ALA A 1 86 ? 3.500 12.725 -14.080 1.00 92.88 86 ALA A C 1
ATOM 627 O O . ALA A 1 86 ? 3.761 12.057 -13.074 1.00 92.88 86 ALA A O 1
ATOM 628 N N . ALA A 1 87 ? 2.913 13.920 -14.006 1.00 93.12 87 ALA A N 1
ATOM 629 C CA . ALA A 1 87 ? 2.418 14.476 -12.751 1.00 93.12 87 ALA A CA 1
ATOM 630 C C . ALA A 1 87 ? 1.321 13.584 -12.145 1.00 93.12 87 ALA A C 1
ATOM 632 O O . ALA A 1 87 ? 0.683 12.808 -12.860 1.00 93.12 87 ALA A O 1
ATOM 633 N N . PHE A 1 88 ? 1.115 13.686 -10.829 1.00 93.19 88 PHE A N 1
ATOM 634 C CA . PHE A 1 88 ? 0.005 13.018 -10.145 1.00 93.19 88 PHE A CA 1
ATOM 635 C C . PHE A 1 88 ? -1.319 13.365 -10.836 1.00 93.19 88 PHE A C 1
ATOM 637 O O . PHE A 1 88 ? -1.595 14.543 -11.078 1.00 93.19 88 PHE A O 1
ATOM 644 N N . GLY A 1 89 ? -2.156 12.369 -11.128 1.00 94.06 89 GLY A N 1
ATOM 645 C CA . GLY A 1 89 ? -3.394 12.620 -11.863 1.00 94.06 89 GLY A CA 1
ATOM 646 C C . GLY A 1 89 ? -4.457 11.537 -11.748 1.00 94.06 89 GLY A C 1
ATOM 647 O O . GLY A 1 89 ? -4.455 10.705 -10.846 1.00 94.06 89 GLY A O 1
ATOM 648 N N . GLU A 1 90 ? -5.395 11.566 -12.693 1.00 95.62 90 GLU A N 1
ATOM 649 C CA . GLU A 1 90 ? -6.570 10.686 -12.718 1.00 95.62 90 GLU A CA 1
ATOM 650 C C . GLU A 1 90 ? -6.204 9.196 -12.729 1.00 95.62 90 GLU A C 1
ATOM 652 O O . GLU A 1 90 ? -6.842 8.410 -12.038 1.00 95.62 90 GLU A O 1
ATOM 657 N N . ALA A 1 91 ? -5.145 8.807 -13.445 1.00 96.19 91 ALA A N 1
ATOM 658 C CA . ALA A 1 91 ? -4.686 7.419 -13.469 1.00 96.19 91 ALA A CA 1
ATOM 659 C C . ALA A 1 91 ? -4.277 6.912 -12.073 1.00 96.19 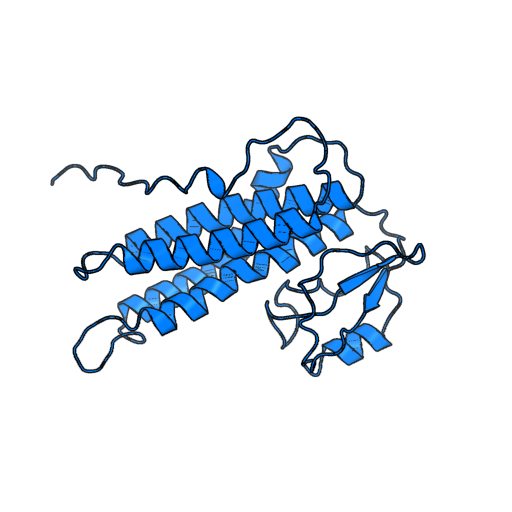91 ALA A C 1
ATOM 661 O O . ALA A 1 91 ? -4.582 5.773 -11.726 1.00 96.19 91 ALA A O 1
ATOM 662 N N . ASP A 1 92 ? -3.648 7.766 -11.262 1.00 97.12 92 ASP A N 1
ATOM 663 C CA . ASP A 1 92 ? -3.240 7.437 -9.893 1.00 97.12 92 ASP A CA 1
ATOM 664 C C . ASP A 1 92 ? -4.463 7.294 -8.980 1.00 97.12 92 ASP A C 1
ATOM 666 O O . ASP A 1 92 ? -4.564 6.339 -8.214 1.00 97.12 92 ASP A O 1
ATOM 670 N N . LEU A 1 93 ? -5.438 8.201 -9.118 1.00 96.31 93 LEU A N 1
ATOM 671 C CA . LEU A 1 93 ? -6.707 8.147 -8.384 1.00 96.31 93 LEU A CA 1
ATOM 672 C C . LEU A 1 93 ? -7.513 6.886 -8.717 1.00 96.31 93 LEU A C 1
ATOM 674 O O . LEU A 1 93 ? -8.038 6.235 -7.816 1.00 96.31 93 LEU A O 1
ATOM 678 N N . LEU A 1 94 ? -7.587 6.519 -9.999 1.00 97.06 94 LEU A N 1
ATOM 679 C CA . LEU A 1 94 ? -8.271 5.304 -10.442 1.00 97.06 94 LEU A CA 1
ATOM 680 C C . LEU A 1 94 ? -7.570 4.042 -9.933 1.00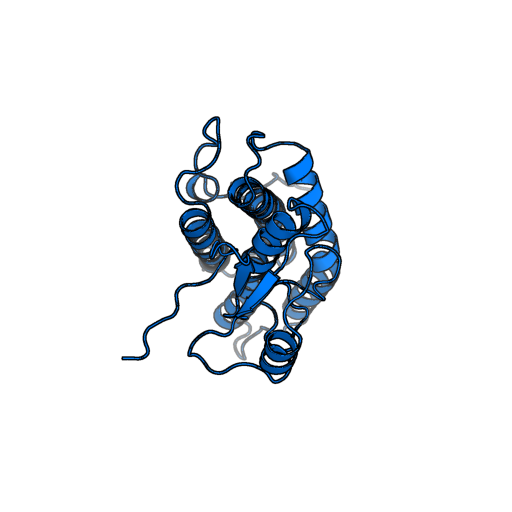 97.06 94 LEU A C 1
ATOM 682 O O . LEU A 1 94 ? -8.250 3.114 -9.499 1.00 97.06 94 LEU A O 1
ATOM 686 N N . PHE A 1 95 ? -6.234 4.022 -9.936 1.00 97.56 95 PHE A N 1
ATOM 687 C CA . PHE A 1 95 ? -5.461 2.922 -9.360 1.00 97.56 95 PHE A CA 1
ATOM 688 C C . PHE A 1 95 ? -5.714 2.797 -7.852 1.00 97.56 95 PHE A C 1
ATOM 690 O O . PHE A 1 95 ? -5.975 1.708 -7.340 1.00 97.56 95 PHE A O 1
ATOM 697 N N . GLY A 1 96 ? -5.686 3.920 -7.129 1.00 96.62 96 GLY A N 1
ATOM 698 C CA . GLY A 1 96 ? -5.986 3.940 -5.700 1.00 96.62 96 GLY A CA 1
ATOM 699 C C . GLY A 1 96 ? -7.388 3.413 -5.394 1.00 96.62 96 GLY A C 1
ATOM 700 O O . GLY A 1 96 ? -7.559 2.552 -4.530 1.00 96.62 96 GLY A O 1
ATOM 701 N N . ALA A 1 97 ? -8.380 3.854 -6.169 1.00 96.25 97 ALA A N 1
ATOM 702 C CA . ALA A 1 97 ? -9.756 3.386 -6.055 1.00 96.25 97 ALA A CA 1
ATOM 703 C C . ALA A 1 97 ? -9.905 1.885 -6.361 1.00 96.25 97 ALA A C 1
ATOM 705 O O . ALA A 1 97 ? -10.675 1.207 -5.680 1.00 96.25 97 ALA A O 1
ATOM 706 N N . SER A 1 98 ? -9.173 1.337 -7.342 1.00 97.62 98 SER A N 1
ATOM 707 C CA . SER A 1 98 ? -9.237 -0.101 -7.636 1.00 97.62 98 SER A CA 1
ATOM 708 C C . SER A 1 98 ? -8.661 -0.945 -6.502 1.00 97.62 98 SER A C 1
ATOM 710 O O . SER A 1 98 ? -9.290 -1.922 -6.104 1.00 97.62 98 SER A O 1
ATOM 712 N N . VAL A 1 99 ? -7.528 -0.536 -5.919 1.00 97.56 99 VAL A N 1
ATOM 713 C CA . VAL A 1 99 ? -6.949 -1.234 -4.757 1.00 97.56 99 VAL A CA 1
ATOM 714 C C . VAL A 1 99 ? -7.882 -1.147 -3.546 1.00 97.56 99 VAL A C 1
ATOM 716 O O . VAL A 1 99 ? -8.040 -2.115 -2.803 1.00 97.56 99 VAL A O 1
ATOM 719 N N . MET A 1 100 ? -8.566 -0.016 -3.364 1.00 96.50 100 MET A N 1
ATOM 720 C CA . MET A 1 100 ? -9.572 0.114 -2.312 1.00 96.50 100 MET A CA 1
ATOM 721 C C . MET A 1 100 ? -10.788 -0.778 -2.515 1.00 96.50 100 MET A C 1
ATOM 723 O O . MET A 1 100 ? -11.273 -1.370 -1.552 1.00 96.50 100 MET A O 1
ATOM 727 N N . ALA A 1 101 ? -11.253 -0.938 -3.753 1.00 96.81 101 ALA A N 1
ATOM 728 C CA . ALA A 1 101 ? -12.342 -1.859 -4.054 1.00 96.81 101 ALA A CA 1
ATOM 729 C C . ALA A 1 101 ? -11.988 -3.313 -3.683 1.00 96.81 101 ALA A C 1
ATOM 731 O O . ALA A 1 101 ? -12.848 -4.047 -3.196 1.00 96.81 101 ALA A O 1
ATOM 732 N N . GLU A 1 102 ? -10.724 -3.719 -3.845 1.00 96.75 102 GLU A N 1
ATOM 733 C CA . GLU A 1 102 ? -10.236 -5.034 -3.404 1.00 96.75 102 GLU A CA 1
ATOM 734 C C . GLU A 1 102 ? -10.238 -5.172 -1.871 1.00 96.75 102 GLU A C 1
ATOM 736 O O . GLU A 1 102 ? -10.566 -6.236 -1.335 1.00 96.75 102 GLU A O 1
ATOM 741 N N . GLN A 1 103 ? -9.917 -4.093 -1.149 1.00 96.88 103 GLN A N 1
ATOM 742 C CA . GLN A 1 103 ? -9.858 -4.084 0.316 1.00 96.88 103 GLN A CA 1
ATOM 743 C C . GLN A 1 103 ? -11.219 -3.910 1.001 1.00 96.88 103 GLN A C 1
ATOM 745 O O . GLN A 1 103 ? -11.364 -4.297 2.163 1.00 96.88 103 GLN A O 1
ATOM 750 N N . GLU A 1 104 ? -12.227 -3.384 0.300 1.00 96.62 104 GLU A N 1
ATOM 751 C CA . GLU A 1 104 ? -13.521 -3.007 0.883 1.00 96.62 104 GLU A CA 1
ATOM 752 C C . GLU A 1 104 ? -14.209 -4.176 1.598 1.00 96.62 104 GLU A C 1
ATOM 754 O O . GLU A 1 104 ? -14.758 -4.002 2.682 1.00 96.62 104 GLU A O 1
ATOM 759 N N . SER A 1 105 ? -14.137 -5.395 1.055 1.00 97.12 105 SER A N 1
ATOM 760 C CA . SER A 1 105 ? -14.753 -6.567 1.700 1.00 97.12 105 SER A CA 1
ATOM 761 C C . SER A 1 105 ? -14.113 -6.917 3.055 1.00 97.12 105 SER A C 1
ATOM 763 O O . SER A 1 105 ? -14.809 -7.297 4.007 1.00 97.12 105 SER A O 1
ATOM 765 N N . TYR A 1 106 ? -12.794 -6.740 3.176 1.00 97.31 106 TYR A N 1
ATOM 766 C CA . TYR A 1 106 ? -12.056 -6.950 4.420 1.00 97.31 106 TYR A CA 1
ATOM 767 C C . TYR A 1 106 ? -12.331 -5.825 5.414 1.00 97.31 106 TYR A C 1
ATOM 769 O O . TYR A 1 106 ? -12.560 -6.109 6.595 1.00 97.31 106 TYR A O 1
ATOM 777 N N . LEU A 1 107 ? -12.375 -4.577 4.933 1.00 97.94 107 LEU A N 1
ATOM 778 C CA . LEU A 1 107 ? -12.705 -3.413 5.748 1.00 97.94 107 LEU A CA 1
ATOM 779 C C . LEU A 1 107 ? -14.130 -3.524 6.297 1.00 97.94 107 LEU A C 1
ATOM 781 O O . LEU A 1 107 ? -14.319 -3.422 7.503 1.00 97.94 107 LEU A O 1
ATOM 785 N N . ALA A 1 108 ? -15.116 -3.852 5.463 1.00 98.06 108 ALA A N 1
ATOM 786 C CA . ALA A 1 108 ? -16.497 -4.063 5.894 1.00 98.06 108 ALA A CA 1
ATOM 787 C C . ALA A 1 108 ? -16.607 -5.167 6.961 1.00 98.06 108 ALA A C 1
ATOM 789 O O . ALA A 1 108 ? -17.277 -4.991 7.978 1.00 98.06 108 ALA A O 1
ATOM 790 N N . SER A 1 109 ? -15.887 -6.280 6.783 1.00 98.38 109 SER A N 1
ATOM 791 C CA . SER A 1 109 ? -15.833 -7.357 7.784 1.00 98.38 109 SER A CA 1
ATOM 792 C C . SER A 1 109 ? -15.168 -6.907 9.089 1.00 98.38 109 SER A C 1
ATOM 794 O O . SER A 1 109 ? -15.549 -7.343 10.174 1.00 98.38 109 SER A O 1
ATOM 796 N N . PHE A 1 110 ? -14.161 -6.037 9.004 1.00 98.25 110 PHE A N 1
ATOM 797 C CA . PHE A 1 110 ? -13.521 -5.449 10.173 1.00 98.25 110 PHE A CA 1
ATOM 798 C C . PHE A 1 110 ? -14.458 -4.490 10.920 1.00 98.25 110 PHE A C 1
ATOM 800 O O . PHE A 1 110 ? -14.545 -4.577 12.142 1.00 98.25 110 PHE A O 1
ATOM 807 N N . LEU A 1 111 ? -15.208 -3.646 10.214 1.00 97.81 111 LEU A N 1
ATOM 808 C CA . LEU A 1 111 ? -16.207 -2.761 10.817 1.00 97.81 111 LEU A CA 1
ATOM 809 C C . LEU A 1 111 ? -17.316 -3.567 11.513 1.00 97.81 111 LEU A C 1
ATOM 811 O O . LEU A 1 111 ? -17.612 -3.317 12.679 1.00 97.81 111 LEU A O 1
ATOM 815 N N . ALA A 1 112 ? -17.834 -4.614 10.866 1.00 98.06 112 ALA A N 1
ATOM 816 C CA . ALA A 1 112 ? -18.813 -5.518 11.472 1.00 98.06 112 ALA A CA 1
ATOM 817 C C . ALA A 1 112 ? -18.266 -6.232 12.726 1.00 98.06 112 ALA A C 1
ATOM 819 O O . ALA A 1 112 ? -18.975 -6.401 13.719 1.00 98.06 112 ALA A O 1
ATOM 820 N N . ASP A 1 113 ? -16.987 -6.625 12.718 1.00 98.00 113 ASP A N 1
ATOM 821 C CA . ASP A 1 113 ? -16.327 -7.179 13.901 1.00 98.00 113 ASP A CA 1
ATOM 822 C C . ASP A 1 113 ? -16.313 -6.162 15.067 1.00 98.00 113 ASP A C 1
ATOM 824 O O . ASP A 1 113 ? -16.540 -6.555 16.213 1.00 98.00 113 ASP A O 1
ATOM 828 N N . ILE A 1 114 ? -16.072 -4.871 14.801 1.00 95.62 114 ILE A N 1
ATOM 829 C CA . ILE A 1 114 ? -16.132 -3.812 15.826 1.00 95.62 114 ILE A CA 1
ATOM 830 C C . ILE A 1 114 ? -17.565 -3.664 16.354 1.00 95.62 114 ILE A C 1
ATOM 832 O O . ILE A 1 114 ? -17.761 -3.729 17.567 1.00 95.62 114 ILE A O 1
ATOM 836 N N . GLU A 1 115 ? -18.564 -3.554 15.473 1.00 95.56 115 GLU A N 1
ATOM 837 C CA . GLU A 1 115 ? -19.985 -3.425 15.849 1.00 95.56 115 GLU A CA 1
ATOM 838 C C . GLU A 1 115 ? -20.498 -4.612 16.673 1.00 95.56 115 GLU A C 1
ATOM 840 O O . GLU A 1 115 ? -21.292 -4.438 17.595 1.00 95.56 115 GLU A O 1
ATOM 845 N N . SER A 1 116 ? -20.023 -5.824 16.376 1.00 96.69 116 SER A N 1
ATOM 846 C CA . SER A 1 116 ? -20.401 -7.040 17.109 1.00 96.69 116 SER A CA 1
ATOM 847 C C . SER A 1 116 ? -19.817 -7.131 18.526 1.00 96.69 116 SER A C 1
ATOM 849 O O . SER A 1 116 ? -20.156 -8.049 19.272 1.00 96.69 116 SER A O 1
ATOM 851 N N . GLY A 1 117 ? -18.913 -6.219 18.895 1.00 95.56 117 GLY A N 1
ATOM 852 C CA . GLY A 1 117 ? -18.235 -6.217 20.188 1.00 95.56 117 GLY A CA 1
ATOM 853 C C . GLY A 1 117 ? -17.020 -7.147 20.279 1.00 95.56 117 GLY A C 1
ATOM 854 O O . GLY A 1 117 ? -16.478 -7.348 21.363 1.00 95.56 117 GLY A O 1
ATOM 855 N N . LYS A 1 118 ? -16.516 -7.695 19.162 1.00 97.31 118 LYS A N 1
ATOM 856 C CA . LYS A 1 118 ? -15.292 -8.533 19.144 1.00 97.31 118 LYS A CA 1
ATOM 857 C C . LYS A 1 118 ? -14.057 -7.805 19.686 1.00 97.31 118 LYS A C 1
ATOM 859 O O . LYS A 1 118 ? -13.103 -8.437 20.154 1.00 97.31 118 LYS A O 1
ATOM 864 N N . TYR A 1 119 ? -14.062 -6.480 19.573 1.00 95.31 119 TYR A N 1
ATOM 865 C CA . TYR A 1 119 ? -13.017 -5.590 20.065 1.00 95.31 119 TYR A CA 1
ATOM 866 C C . TYR A 1 119 ? -13.371 -4.921 21.392 1.00 95.31 119 TYR A C 1
ATOM 868 O O . TYR A 1 119 ? -12.633 -4.047 21.823 1.00 95.31 119 TYR A O 1
ATOM 876 N N . THR A 1 120 ? -14.446 -5.324 22.059 1.00 94.12 120 THR A N 1
ATOM 877 C CA . THR A 1 120 ? -14.856 -4.758 23.345 1.00 94.12 120 THR A CA 1
ATOM 878 C C . THR A 1 120 ? -14.140 -5.467 24.499 1.00 94.12 120 THR A C 1
ATOM 880 O O . THR A 1 120 ? -13.952 -6.685 24.480 1.00 94.12 120 THR A O 1
ATOM 883 N N . LEU A 1 121 ? -13.677 -4.695 25.481 1.00 92.94 121 LEU A N 1
ATOM 884 C CA . LEU A 1 121 ? -13.102 -5.175 26.737 1.00 92.94 121 LEU A CA 1
ATOM 885 C C . LEU A 1 121 ? -14.209 -5.600 27.714 1.00 92.94 121 LEU A C 1
ATOM 887 O O . LEU A 1 121 ? -15.389 -5.333 27.498 1.00 92.94 121 LEU A O 1
ATOM 891 N N . GLU A 1 122 ? -13.834 -6.247 28.818 1.00 95.50 122 GLU A N 1
ATOM 892 C CA . GLU A 1 122 ? -14.793 -6.698 29.840 1.00 95.50 122 GLU A CA 1
ATOM 893 C C . GLU A 1 122 ? -15.590 -5.546 30.479 1.00 95.50 122 GLU A C 1
ATOM 895 O O . GLU A 1 122 ? -16.723 -5.751 30.909 1.00 95.50 122 GLU A O 1
ATOM 900 N N . ASP A 1 123 ? -15.029 -4.335 30.511 1.00 92.38 123 ASP A N 1
ATOM 901 C CA . ASP A 1 123 ? -15.675 -3.130 31.046 1.00 92.38 123 ASP A CA 1
ATOM 902 C C . ASP A 1 123 ? -16.613 -2.426 30.046 1.00 92.38 123 ASP A C 1
ATOM 904 O O . ASP A 1 123 ? -17.202 -1.394 30.369 1.00 92.38 123 ASP A O 1
ATOM 908 N N . GLY A 1 124 ? -16.773 -2.979 28.839 1.00 89.81 124 GLY A N 1
ATOM 909 C CA . GLY A 1 124 ? -17.618 -2.424 27.783 1.00 89.81 124 GLY A CA 1
ATOM 910 C C . GLY A 1 124 ? -16.939 -1.376 26.894 1.00 89.81 124 GLY A C 1
ATOM 911 O O . GLY A 1 124 ? -17.562 -0.917 25.938 1.00 89.81 124 GLY A O 1
ATOM 912 N N . THR A 1 125 ? -15.678 -1.013 27.150 1.00 89.31 125 THR A N 1
ATOM 913 C CA . THR A 1 125 ? -14.924 -0.066 26.310 1.00 89.31 125 THR A CA 1
ATOM 914 C C . THR A 1 125 ? -14.278 -0.749 25.100 1.00 89.31 125 THR A C 1
ATOM 916 O O . THR A 1 125 ? -14.063 -1.962 25.083 1.00 89.31 125 THR A O 1
ATOM 919 N N . LEU A 1 126 ? -13.963 0.014 24.049 1.00 90.38 126 LEU A N 1
ATOM 920 C CA . LEU A 1 126 ? -13.263 -0.516 22.878 1.00 90.38 126 LEU A CA 1
ATOM 921 C C . LEU A 1 126 ? -11.771 -0.735 23.168 1.00 90.38 126 LEU A C 1
ATOM 923 O O . LEU A 1 126 ? -11.073 0.127 23.694 1.00 90.38 126 LEU A O 1
ATOM 927 N N . ASN A 1 127 ? -11.240 -1.870 22.721 1.00 93.31 127 ASN A N 1
ATOM 928 C CA . ASN A 1 127 ? -9.813 -2.163 22.706 1.00 93.31 127 ASN A CA 1
ATOM 929 C C . ASN A 1 127 ? -9.146 -1.462 21.514 1.00 93.31 127 ASN A C 1
ATOM 931 O O . ASN A 1 127 ? -8.818 -2.093 20.501 1.00 93.31 127 ASN A O 1
ATOM 935 N N . LEU A 1 128 ? -8.940 -0.150 21.648 1.00 92.31 128 LEU A N 1
ATOM 936 C CA . LEU A 1 128 ? -8.371 0.704 20.601 1.00 92.31 128 LEU A CA 1
ATOM 937 C C . LEU A 1 128 ? -7.007 0.205 20.113 1.00 92.31 128 LEU A C 1
ATOM 939 O O . LEU A 1 128 ? -6.738 0.242 18.920 1.00 92.31 128 LEU A O 1
ATOM 943 N N . ALA A 1 129 ? -6.182 -0.368 20.993 1.00 92.94 129 ALA A N 1
ATOM 944 C CA . ALA A 1 129 ? -4.888 -0.926 20.604 1.00 92.94 129 ALA A CA 1
ATOM 945 C C . ALA A 1 129 ? -5.021 -2.119 19.635 1.00 92.94 129 ALA A C 1
ATOM 947 O O . ALA A 1 129 ? -4.211 -2.277 18.723 1.00 92.94 129 ALA A O 1
ATOM 948 N N . ARG A 1 130 ? -6.030 -2.985 19.810 1.00 95.50 130 ARG A N 1
ATOM 949 C CA . ARG A 1 130 ? -6.295 -4.095 18.873 1.00 95.50 130 ARG A CA 1
ATOM 950 C C . ARG A 1 130 ? -6.927 -3.618 17.568 1.00 95.50 130 ARG A C 1
ATOM 952 O O . ARG A 1 130 ? -6.667 -4.236 16.538 1.00 95.50 130 ARG A O 1
ATOM 959 N N . ILE A 1 131 ? -7.753 -2.574 17.623 1.00 95.56 131 ILE A N 1
ATOM 960 C CA . ILE A 1 131 ? -8.349 -1.942 16.438 1.00 95.56 131 ILE A CA 1
ATOM 961 C C . ILE A 1 131 ? -7.243 -1.273 15.614 1.00 95.56 131 ILE A C 1
ATOM 963 O O . ILE A 1 131 ? -7.098 -1.609 14.443 1.00 95.56 131 ILE A O 1
ATOM 967 N N . GLY A 1 132 ? -6.408 -0.443 16.246 1.00 95.25 132 GLY A N 1
ATOM 968 C CA . GLY A 1 132 ? -5.262 0.234 15.634 1.00 95.25 132 GLY A CA 1
ATOM 969 C C . GLY A 1 132 ? -4.334 -0.738 14.912 1.00 95.25 132 GLY A C 1
ATOM 970 O O . GLY A 1 132 ? -4.166 -0.619 13.707 1.00 95.25 132 GLY A O 1
ATOM 971 N N . ARG A 1 133 ? -3.873 -1.804 15.584 1.00 95.50 133 ARG A N 1
ATOM 972 C CA . ARG A 1 133 ? -3.021 -2.831 14.945 1.00 95.50 133 ARG A CA 1
ATOM 973 C C . ARG A 1 133 ? -3.640 -3.494 13.715 1.00 95.50 133 ARG A C 1
ATOM 975 O O . ARG A 1 133 ? -2.926 -3.903 12.808 1.00 95.50 133 ARG A O 1
ATOM 982 N N . ARG A 1 134 ? -4.965 -3.679 13.686 1.00 96.50 134 ARG A N 1
ATOM 983 C CA . ARG A 1 134 ? -5.634 -4.238 12.500 1.00 96.50 134 ARG A CA 1
ATOM 984 C C . ARG A 1 134 ? -5.818 -3.187 11.410 1.00 96.50 134 ARG A C 1
ATOM 986 O O . ARG A 1 134 ? -5.749 -3.539 10.239 1.00 96.50 134 ARG A O 1
ATOM 993 N N . ALA A 1 135 ? -6.059 -1.936 11.783 1.00 96.75 135 ALA A N 1
ATOM 994 C CA . ALA A 1 135 ? -6.170 -0.818 10.858 1.00 96.75 135 ALA A CA 1
ATOM 995 C C . ALA A 1 135 ? -4.820 -0.493 10.184 1.00 96.75 135 ALA A C 1
ATOM 997 O O . ALA A 1 135 ? -4.790 -0.269 8.977 1.00 96.75 135 ALA A O 1
ATOM 998 N N . GLU A 1 136 ? -3.707 -0.591 10.918 1.00 95.31 136 GLU A N 1
ATOM 999 C CA . GLU A 1 136 ? -2.334 -0.459 10.401 1.00 95.31 136 GLU A CA 1
ATOM 1000 C C . GLU A 1 136 ? -2.059 -1.413 9.234 1.00 95.31 136 GLU A C 1
ATOM 1002 O O . GLU A 1 136 ? -1.456 -1.008 8.247 1.00 95.31 136 GLU A O 1
ATOM 1007 N N . MET A 1 137 ? -2.604 -2.637 9.259 1.00 96.12 137 MET A N 1
ATOM 1008 C CA . MET A 1 137 ? -2.427 -3.586 8.152 1.00 96.12 137 MET A CA 1
ATOM 1009 C C . MET A 1 137 ? -2.936 -3.052 6.803 1.00 96.12 137 MET A C 1
ATOM 1011 O O . MET A 1 137 ? -2.397 -3.435 5.767 1.00 96.12 137 MET A O 1
ATOM 1015 N N . TYR A 1 138 ? -3.967 -2.201 6.795 1.00 97.50 138 TYR A N 1
ATOM 1016 C CA . TYR A 1 138 ? -4.464 -1.584 5.561 1.00 97.50 138 TYR A CA 1
ATOM 1017 C C . TYR A 1 138 ? -3.496 -0.510 5.053 1.00 97.50 138 TYR A C 1
ATOM 1019 O O . TYR A 1 138 ? -3.262 -0.405 3.854 1.00 97.50 138 TYR A O 1
ATOM 1027 N N . VAL A 1 139 ? -2.873 0.240 5.964 1.00 97.38 139 VAL A N 1
ATOM 1028 C CA . VAL A 1 139 ? -1.845 1.233 5.623 1.00 97.38 139 VAL A CA 1
ATOM 1029 C C . VAL A 1 139 ? -0.557 0.543 5.156 1.00 97.38 139 VAL A C 1
ATOM 1031 O O . VAL A 1 139 ? 0.047 0.960 4.173 1.00 97.38 139 VAL A O 1
ATOM 1034 N N . ASP A 1 140 ? -0.170 -0.582 5.752 1.00 96.56 140 ASP A N 1
ATOM 1035 C CA . ASP A 1 140 ? 1.000 -1.352 5.308 1.00 96.56 140 ASP A CA 1
ATOM 1036 C C . ASP A 1 140 ? 0.859 -1.864 3.859 1.00 96.56 140 ASP A C 1
ATOM 1038 O O . ASP A 1 140 ? 1.852 -2.021 3.142 1.00 96.56 140 ASP A O 1
ATOM 1042 N N . ARG A 1 141 ? -0.378 -2.073 3.369 1.00 97.75 141 ARG A N 1
ATOM 1043 C CA . ARG A 1 141 ? -0.657 -2.480 1.974 1.00 97.75 141 ARG A CA 1
ATOM 1044 C C . ARG A 1 141 ? -0.222 -1.430 0.942 1.00 97.75 141 ARG A C 1
ATOM 1046 O O . ARG A 1 141 ? -0.120 -1.747 -0.255 1.00 97.75 141 ARG A O 1
ATOM 1053 N N . LEU A 1 142 ? 0.075 -0.200 1.369 1.00 98.38 142 LEU A N 1
ATOM 1054 C CA . LEU A 1 142 ? 0.659 0.841 0.520 1.00 98.38 142 LEU A CA 1
ATOM 1055 C C . LEU A 1 142 ? 2.014 0.413 -0.062 1.00 98.38 142 LEU A C 1
ATOM 1057 O O . LEU A 1 142 ? 2.280 0.720 -1.224 1.00 98.38 142 LEU A O 1
ATOM 1061 N N . LEU A 1 143 ? 2.812 -0.383 0.667 1.00 98.19 143 LEU A N 1
ATOM 1062 C CA . LEU A 1 143 ? 4.064 -0.946 0.144 1.00 98.19 143 LEU A CA 1
ATOM 1063 C C . LEU A 1 143 ? 3.827 -1.776 -1.120 1.00 98.19 143 LEU A C 1
ATOM 1065 O O . LEU A 1 143 ? 4.449 -1.540 -2.157 1.00 98.19 143 LEU A O 1
ATOM 1069 N N . GLY A 1 144 ? 2.877 -2.711 -1.051 1.00 98.25 144 GLY A N 1
ATOM 1070 C CA . GLY A 1 144 ? 2.507 -3.529 -2.202 1.00 98.25 144 GLY A CA 1
ATOM 1071 C C . GLY A 1 144 ? 1.950 -2.702 -3.355 1.00 98.25 144 GLY A C 1
ATOM 1072 O O . GLY A 1 144 ? 2.172 -3.035 -4.508 1.00 98.25 144 GLY A O 1
ATOM 1073 N N . THR A 1 145 ? 1.254 -1.600 -3.059 1.00 98.69 145 THR A N 1
ATOM 1074 C CA . THR A 1 145 ? 0.640 -0.726 -4.075 1.00 98.69 145 THR A CA 1
ATOM 1075 C C . THR A 1 145 ? 1.709 -0.006 -4.880 1.00 98.69 145 THR A C 1
ATOM 1077 O O . THR A 1 145 ? 1.658 0.017 -6.107 1.00 98.69 145 THR A O 1
ATOM 1080 N N . ALA A 1 146 ? 2.713 0.539 -4.191 1.00 98.69 146 ALA A N 1
ATOM 1081 C CA . ALA A 1 146 ? 3.838 1.190 -4.840 1.00 98.69 146 ALA A CA 1
ATOM 1082 C C . ALA A 1 146 ? 4.668 0.196 -5.666 1.00 98.69 146 ALA A C 1
ATOM 1084 O O . ALA A 1 146 ? 5.011 0.493 -6.809 1.00 98.69 146 ALA A O 1
ATOM 1085 N N . ASN A 1 147 ? 4.939 -1.002 -5.132 1.00 98.69 147 ASN A N 1
ATOM 1086 C CA . ASN A 1 147 ? 5.647 -2.052 -5.869 1.00 98.69 147 ASN A CA 1
ATOM 1087 C C . ASN A 1 147 ? 4.866 -2.538 -7.096 1.00 98.69 147 ASN A C 1
ATOM 1089 O O . ASN A 1 147 ? 5.451 -2.722 -8.161 1.00 98.69 147 ASN A O 1
ATOM 1093 N N . GLU A 1 148 ? 3.551 -2.697 -6.981 1.00 98.69 148 GLU A N 1
ATOM 1094 C CA . GLU A 1 148 ? 2.694 -3.071 -8.102 1.00 98.69 148 GLU A CA 1
ATOM 1095 C C . GLU A 1 148 ? 2.709 -2.008 -9.208 1.00 98.69 148 GLU A C 1
ATOM 1097 O O . GLU A 1 148 ? 2.931 -2.329 -10.376 1.00 98.69 148 GLU A O 1
ATOM 1102 N N . ALA A 1 149 ? 2.526 -0.733 -8.854 1.00 98.62 149 ALA A N 1
ATOM 1103 C CA . ALA A 1 149 ? 2.575 0.365 -9.815 1.00 98.62 149 ALA A CA 1
ATOM 1104 C C . ALA A 1 149 ? 3.966 0.514 -10.456 1.00 98.62 149 ALA A C 1
ATOM 1106 O O . ALA A 1 149 ? 4.063 0.790 -11.655 1.00 98.62 149 ALA A O 1
ATOM 1107 N N . TRP A 1 150 ? 5.037 0.281 -9.689 1.00 98.62 150 TRP A N 1
ATOM 1108 C CA . TRP A 1 150 ? 6.406 0.232 -10.201 1.00 98.62 150 TRP A CA 1
ATOM 1109 C C . TRP A 1 150 ? 6.552 -0.855 -11.268 1.00 98.62 150 TRP A C 1
ATOM 1111 O O . TRP A 1 150 ? 6.879 -0.535 -12.408 1.00 98.62 150 TRP A O 1
ATOM 1121 N N . VAL A 1 151 ? 6.213 -2.112 -10.952 1.00 98.62 151 VAL A N 1
ATOM 1122 C CA . VAL A 1 151 ? 6.328 -3.229 -11.905 1.00 98.62 151 VAL A CA 1
ATOM 1123 C C . VAL A 1 151 ? 5.457 -3.018 -13.142 1.00 98.62 151 VAL A C 1
ATOM 1125 O O . VAL A 1 151 ? 5.935 -3.211 -14.257 1.00 98.62 151 VAL A O 1
ATOM 1128 N N . ARG A 1 152 ? 4.202 -2.582 -12.975 1.00 98.19 152 ARG A N 1
ATOM 1129 C CA . ARG A 1 152 ? 3.267 -2.361 -14.093 1.00 98.19 152 ARG A CA 1
ATOM 1130 C C . ARG A 1 152 ? 3.705 -1.248 -15.052 1.00 98.19 152 ARG A C 1
ATOM 1132 O O . ARG A 1 152 ? 3.197 -1.192 -16.169 1.00 98.19 152 ARG A O 1
ATOM 1139 N N . THR A 1 153 ? 4.616 -0.373 -14.629 1.00 98.38 153 THR A N 1
ATOM 1140 C CA . THR A 1 153 ? 5.169 0.706 -15.464 1.00 98.38 153 THR A CA 1
ATOM 1141 C C . THR A 1 153 ? 6.401 0.254 -16.259 1.00 98.38 153 THR A C 1
ATOM 1143 O O . THR A 1 153 ? 6.750 0.875 -17.263 1.00 98.38 153 THR A O 1
ATOM 1146 N N . LEU A 1 154 ? 7.066 -0.826 -15.841 1.00 98.31 154 LEU A N 1
ATOM 1147 C CA . LEU A 1 154 ? 8.240 -1.359 -16.530 1.00 98.31 154 LEU A CA 1
ATOM 1148 C C . LEU A 1 154 ? 7.855 -2.052 -17.851 1.00 98.31 154 LEU A C 1
ATOM 1150 O O . LEU A 1 154 ? 6.745 -2.576 -17.979 1.00 98.31 154 LEU A O 1
ATOM 1154 N N . PRO A 1 155 ? 8.782 -2.138 -18.827 1.00 98.31 155 PRO A N 1
ATOM 1155 C CA . PRO A 1 155 ? 8.613 -3.019 -19.977 1.00 98.31 155 PRO A CA 1
ATOM 1156 C C . PRO A 1 155 ? 8.299 -4.464 -19.534 1.00 98.31 155 PRO A C 1
ATOM 1158 O O . PRO A 1 155 ? 8.984 -4.960 -18.631 1.00 98.31 155 PRO A O 1
ATOM 1161 N N . PRO A 1 156 ? 7.313 -5.153 -20.144 1.00 98.50 156 PRO A N 1
ATOM 1162 C CA . PRO A 1 156 ? 6.882 -6.507 -19.766 1.00 98.50 156 PRO A CA 1
ATOM 1163 C C . PRO A 1 156 ? 7.996 -7.559 -19.641 1.00 98.50 156 PRO A C 1
ATOM 1165 O O . PRO A 1 156 ? 7.881 -8.500 -18.854 1.00 98.50 156 PRO A O 1
ATOM 1168 N N . GLU A 1 157 ? 9.066 -7.410 -20.416 1.00 98.44 157 GLU A N 1
ATOM 1169 C CA . GLU A 1 157 ? 10.248 -8.272 -20.468 1.00 98.44 157 GLU A CA 1
ATOM 1170 C C . GLU A 1 157 ? 11.314 -7.940 -19.414 1.00 98.44 157 GLU A C 1
ATOM 1172 O O . GLU A 1 157 ? 12.312 -8.652 -19.314 1.00 98.44 157 GLU A O 1
ATOM 1177 N N . THR A 1 158 ? 11.122 -6.879 -18.624 1.00 98.56 158 THR A N 1
ATOM 1178 C CA . THR A 1 158 ? 12.088 -6.463 -17.599 1.00 98.56 158 THR A CA 1
ATOM 1179 C C . THR A 1 158 ? 12.301 -7.585 -16.594 1.00 98.56 158 THR A C 1
ATOM 1181 O O . THR A 1 158 ? 11.352 -8.021 -15.946 1.00 98.56 158 THR A O 1
ATOM 1184 N N . VAL A 1 159 ? 13.553 -8.023 -16.458 1.00 98.62 159 VAL A N 1
ATOM 1185 C CA . VAL A 1 159 ? 13.980 -9.089 -15.546 1.00 98.62 159 VAL A CA 1
ATOM 1186 C C . VAL A 1 159 ? 13.989 -8.574 -14.108 1.00 98.62 159 VAL A C 1
ATOM 1188 O O . VAL A 1 159 ? 14.614 -7.551 -13.818 1.00 98.62 159 VAL A O 1
ATOM 1191 N N . LEU A 1 160 ? 13.311 -9.295 -13.216 1.00 98.81 160 LEU A N 1
ATOM 1192 C CA . LEU A 1 160 ? 13.143 -8.973 -11.803 1.00 98.81 160 LEU A CA 1
ATOM 1193 C C . LEU A 1 160 ? 13.568 -10.155 -10.930 1.00 98.81 160 LEU A C 1
ATOM 1195 O O . LEU A 1 160 ? 13.125 -11.288 -11.120 1.00 98.81 160 LEU A O 1
ATOM 1199 N N . TRP A 1 161 ? 14.391 -9.870 -9.932 1.00 98.69 161 TRP A N 1
ATOM 1200 C CA . TRP A 1 161 ? 14.817 -10.805 -8.903 1.00 98.69 161 TRP A CA 1
ATOM 1201 C C . TRP A 1 161 ? 14.065 -10.517 -7.613 1.00 98.69 161 TRP A C 1
ATOM 1203 O O . TRP A 1 161 ? 14.114 -9.398 -7.102 1.00 98.69 161 TRP A O 1
ATOM 1213 N N . TRP A 1 162 ? 13.400 -11.531 -7.066 1.00 98.62 162 TRP A N 1
ATOM 1214 C CA . TRP A 1 162 ? 12.815 -11.465 -5.736 1.00 98.62 162 TRP A CA 1
ATOM 1215 C C . TRP A 1 162 ? 13.915 -11.650 -4.694 1.00 98.62 162 TRP A C 1
ATOM 1217 O O . TRP A 1 162 ? 14.571 -12.690 -4.636 1.00 98.62 162 TRP A O 1
ATOM 1227 N N . LYS A 1 163 ? 14.142 -10.628 -3.874 1.00 98.19 163 LYS A N 1
ATOM 1228 C CA . LYS A 1 163 ? 15.204 -10.606 -2.872 1.00 98.19 163 LYS A CA 1
ATOM 1229 C C . LYS A 1 163 ? 14.623 -10.711 -1.473 1.00 98.19 163 LYS A C 1
ATOM 1231 O O . LYS A 1 163 ? 13.638 -10.051 -1.133 1.00 98.19 163 LYS A O 1
ATOM 1236 N N . LEU A 1 164 ? 15.277 -11.532 -0.663 1.00 96.94 164 LEU A N 1
ATOM 1237 C CA . LEU A 1 164 ? 14.994 -11.680 0.756 1.00 96.94 164 LEU A CA 1
ATOM 1238 C C . LEU A 1 164 ? 15.857 -10.711 1.553 1.00 96.94 164 LEU A C 1
ATOM 1240 O O . LEU A 1 164 ? 17.029 -10.505 1.235 1.00 96.94 164 LEU A O 1
ATOM 1244 N N . SER A 1 165 ? 15.292 -10.156 2.617 1.00 94.75 165 SER A N 1
ATOM 1245 C CA . SER A 1 165 ? 16.087 -9.461 3.620 1.00 94.75 165 SER A CA 1
ATOM 1246 C C . SER A 1 165 ? 16.659 -10.413 4.668 1.00 94.75 165 SER A C 1
ATOM 1248 O O . SER A 1 165 ? 16.470 -11.623 4.579 1.00 94.75 165 SER A O 1
ATOM 1250 N N . VAL A 1 166 ? 17.361 -9.868 5.662 1.00 93.12 166 VAL A N 1
ATOM 1251 C CA . VAL A 1 166 ? 18.022 -10.648 6.723 1.00 93.12 166 VAL A CA 1
ATOM 1252 C C . VAL A 1 166 ? 17.073 -11.153 7.816 1.00 93.12 166 VAL A C 1
ATOM 1254 O O . VAL A 1 166 ? 17.502 -11.913 8.676 1.00 93.12 166 VAL A 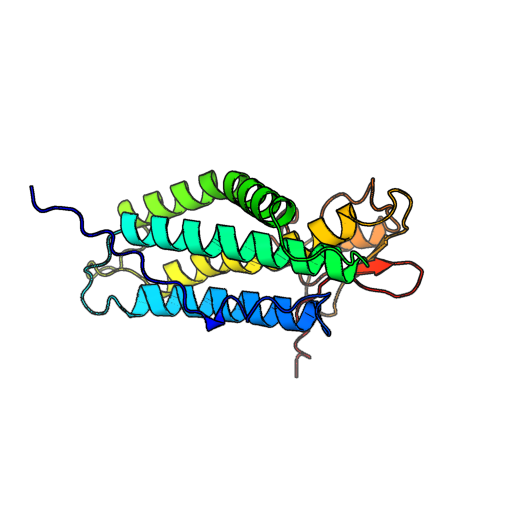O 1
ATOM 1257 N N . VAL A 1 167 ? 15.808 -10.724 7.807 1.00 91.25 167 VAL A N 1
ATOM 1258 C CA . VAL A 1 167 ? 14.809 -11.116 8.816 1.00 91.25 167 VAL A CA 1
ATOM 1259 C C . VAL A 1 167 ? 14.219 -12.498 8.523 1.00 91.25 167 VAL A C 1
ATOM 1261 O O . VAL A 1 167 ? 14.381 -13.032 7.427 1.00 91.25 167 VAL A O 1
ATOM 1264 N N . ASP A 1 168 ? 13.484 -13.058 9.484 1.00 92.81 168 ASP A N 1
ATOM 1265 C CA . ASP A 1 168 ? 12.720 -14.288 9.269 1.00 92.81 168 ASP A CA 1
ATOM 1266 C C . ASP A 1 168 ? 11.600 -14.079 8.238 1.00 92.81 168 ASP A C 1
ATOM 1268 O O . ASP A 1 168 ? 10.832 -13.114 8.301 1.00 92.81 168 ASP A O 1
ATOM 1272 N N . HIS A 1 169 ? 11.466 -15.027 7.308 1.00 94.69 169 HIS A N 1
ATOM 1273 C CA . HIS A 1 169 ? 10.466 -14.983 6.240 1.00 94.69 169 HIS A CA 1
ATOM 1274 C C . HIS A 1 169 ? 9.423 -16.093 6.384 1.00 94.69 169 HIS A C 1
ATOM 1276 O O . HIS A 1 169 ? 9.700 -17.178 6.895 1.00 94.69 169 HIS A O 1
ATOM 1282 N N . CYS A 1 170 ? 8.214 -15.845 5.879 1.00 96.75 170 CYS A N 1
ATOM 1283 C CA . CYS A 1 170 ? 7.211 -16.895 5.706 1.00 96.75 170 CYS A CA 1
ATOM 1284 C C . CYS A 1 170 ? 7.650 -17.914 4.638 1.00 96.75 170 CYS A C 1
ATOM 1286 O O . CYS A 1 170 ? 8.501 -17.620 3.802 1.00 96.75 170 CYS A O 1
ATOM 1288 N N . ALA A 1 171 ? 7.029 -19.098 4.636 1.00 97.56 171 ALA A N 1
ATOM 1289 C CA . ALA A 1 171 ? 7.399 -20.206 3.750 1.00 97.56 171 ALA A CA 1
ATOM 1290 C C . ALA A 1 171 ? 7.320 -19.877 2.244 1.00 97.56 171 ALA A C 1
ATOM 1292 O O . ALA A 1 171 ? 8.051 -20.475 1.460 1.00 97.56 171 ALA A O 1
ATOM 1293 N N . ASP A 1 172 ? 6.483 -18.916 1.844 1.00 98.00 172 ASP A N 1
ATOM 1294 C CA . ASP A 1 172 ? 6.316 -18.535 0.436 1.00 98.00 172 ASP A CA 1
ATOM 1295 C C . ASP A 1 172 ? 7.502 -17.716 -0.092 1.00 98.00 172 ASP A C 1
ATOM 1297 O O . ASP A 1 172 ? 7.886 -17.848 -1.251 1.00 98.00 172 ASP A O 1
ATOM 1301 N N . CYS A 1 173 ? 8.109 -16.871 0.747 1.00 97.56 173 CYS A N 1
ATOM 1302 C CA . CYS A 1 173 ? 9.138 -15.929 0.308 1.00 97.56 173 CYS A CA 1
ATOM 1303 C C . CYS A 1 173 ? 10.405 -16.627 -0.226 1.00 97.56 173 CYS A C 1
ATOM 1305 O O . CYS A 1 173 ? 10.847 -16.246 -1.310 1.00 97.56 173 CYS A O 1
ATOM 1307 N N . PRO A 1 174 ? 10.984 -17.651 0.442 1.00 98.19 174 PRO A N 1
ATOM 1308 C CA . PRO A 1 174 ? 12.090 -18.418 -0.130 1.00 98.19 174 PRO A CA 1
ATOM 1309 C C . PRO A 1 174 ? 11.736 -19.088 -1.457 1.00 98.19 174 PRO A C 1
ATOM 1311 O O . PRO A 1 174 ? 12.548 -19.066 -2.372 1.00 98.19 174 PRO A O 1
ATOM 1314 N N . VAL A 1 175 ? 10.510 -19.603 -1.606 1.00 98.44 175 VAL A N 1
ATOM 1315 C CA . VAL A 1 175 ? 10.051 -20.205 -2.869 1.00 98.44 175 VAL A CA 1
ATOM 1316 C C . VAL A 1 175 ? 10.009 -19.161 -3.988 1.00 98.44 175 VAL A C 1
ATOM 1318 O O . VAL A 1 175 ? 10.451 -19.431 -5.102 1.00 98.44 175 VAL A O 1
ATOM 1321 N N . LEU A 1 176 ? 9.521 -17.952 -3.693 1.00 98.38 176 LEU A N 1
ATOM 1322 C CA . LEU A 1 176 ? 9.514 -16.843 -4.647 1.00 98.38 176 LEU A CA 1
ATOM 1323 C C . LEU A 1 176 ? 10.932 -16.398 -5.023 1.00 98.38 176 LEU A C 1
ATOM 1325 O O . LEU A 1 176 ? 11.199 -16.159 -6.201 1.00 98.38 176 LEU A O 1
ATOM 1329 N N . ALA A 1 177 ? 11.843 -16.324 -4.052 1.00 98.44 177 ALA A N 1
ATOM 1330 C CA . ALA A 1 177 ? 13.248 -16.004 -4.288 1.00 98.44 177 ALA A CA 1
ATOM 1331 C C . ALA A 1 177 ? 13.937 -17.060 -5.166 1.00 98.44 177 ALA A C 1
ATOM 1333 O O . ALA A 1 177 ? 14.533 -16.701 -6.181 1.00 98.44 177 ALA A O 1
ATOM 1334 N N . ASP A 1 178 ? 13.780 -18.346 -4.843 1.00 98.44 178 ASP A N 1
ATOM 1335 C CA . ASP A 1 178 ? 14.349 -19.469 -5.600 1.00 98.44 178 ASP A CA 1
ATOM 1336 C C . ASP A 1 178 ? 13.782 -19.571 -7.025 1.00 98.44 178 ASP A C 1
ATOM 1338 O O . ASP A 1 178 ? 14.472 -20.022 -7.938 1.00 98.44 178 ASP A O 1
ATOM 1342 N N . GLY A 1 179 ? 12.536 -19.134 -7.235 1.00 98.25 179 GLY A N 1
ATOM 1343 C CA . GLY A 1 179 ? 11.903 -19.078 -8.555 1.00 98.25 179 GLY A CA 1
ATOM 1344 C C . GLY A 1 179 ? 12.379 -17.928 -9.451 1.00 98.25 179 GLY A C 1
ATOM 1345 O O . GLY A 1 179 ? 11.973 -17.859 -10.609 1.00 98.25 179 GLY A O 1
ATOM 1346 N N . SER A 1 180 ? 13.223 -17.026 -8.944 1.00 98.12 180 SER A N 1
ATOM 1347 C CA . SER A 1 180 ? 13.773 -15.919 -9.732 1.00 98.12 180 SER A CA 1
ATOM 1348 C C . SER A 1 180 ? 14.773 -16.397 -10.805 1.00 98.12 180 SER A C 1
ATOM 1350 O O . SER A 1 180 ? 15.450 -17.409 -10.616 1.00 98.12 180 SER A O 1
ATOM 1352 N N . PRO A 1 181 ? 14.944 -15.643 -11.909 1.00 98.62 181 PRO A N 1
ATOM 1353 C CA . PRO A 1 181 ? 14.282 -14.375 -12.200 1.00 98.62 181 PRO A CA 1
ATOM 1354 C C . PRO A 1 181 ? 12.877 -14.529 -12.799 1.00 98.62 181 PRO A C 1
ATOM 1356 O O . PRO A 1 181 ? 12.598 -15.454 -13.557 1.00 98.62 181 PRO A O 1
ATOM 1359 N N . TYR A 1 182 ? 12.034 -13.535 -12.529 1.00 98.56 182 TYR A N 1
ATOM 1360 C CA . TYR A 1 182 ? 10.764 -13.310 -13.219 1.00 98.56 182 TYR A CA 1
ATOM 1361 C C . TYR A 1 182 ? 10.914 -12.203 -14.260 1.00 98.56 182 TYR A C 1
ATOM 1363 O O . TYR A 1 182 ? 11.909 -11.479 -14.290 1.00 98.56 182 TYR A O 1
ATOM 1371 N N . THR A 1 183 ? 9.888 -12.019 -15.082 1.00 98.69 183 THR A N 1
ATOM 1372 C CA . THR A 1 183 ? 9.689 -10.779 -15.837 1.00 98.69 183 THR A CA 1
ATOM 1373 C C . THR A 1 183 ? 8.597 -9.929 -15.191 1.00 98.69 183 THR A C 1
ATOM 1375 O O . THR A 1 183 ? 7.766 -10.454 -14.447 1.00 98.69 183 THR A O 1
ATOM 1378 N N . ALA A 1 184 ? 8.527 -8.636 -15.515 1.00 98.50 184 ALA A N 1
ATOM 1379 C CA . ALA A 1 184 ? 7.428 -7.771 -15.076 1.00 98.50 184 ALA A CA 1
ATOM 1380 C C . ALA A 1 184 ? 6.037 -8.344 -15.426 1.00 98.50 184 ALA A C 1
ATOM 1382 O O . ALA A 1 184 ? 5.091 -8.177 -14.662 1.00 98.50 184 ALA A O 1
ATOM 1383 N N . ALA A 1 185 ? 5.920 -9.078 -16.539 1.00 98.38 185 ALA A N 1
ATOM 1384 C CA . ALA A 1 185 ? 4.683 -9.754 -16.939 1.00 98.38 185 ALA A CA 1
ATOM 1385 C C . ALA A 1 185 ? 4.393 -11.081 -16.213 1.00 98.38 185 ALA A C 1
ATOM 1387 O O . ALA A 1 185 ? 3.274 -11.582 -16.309 1.00 98.38 185 ALA A O 1
ATOM 1388 N N . THR A 1 186 ? 5.387 -11.694 -15.564 1.00 98.50 186 THR A N 1
ATOM 1389 C CA . THR A 1 186 ? 5.281 -13.056 -15.003 1.00 98.50 186 THR A CA 1
ATOM 1390 C C . THR A 1 186 ? 5.516 -13.133 -13.498 1.00 98.50 186 THR A C 1
ATOM 1392 O O . THR A 1 186 ? 5.352 -14.209 -12.924 1.00 98.50 186 THR A O 1
ATOM 1395 N N . VAL A 1 187 ? 5.877 -12.024 -12.843 1.00 98.25 187 VAL A N 1
ATOM 1396 C CA . VAL A 1 187 ? 6.032 -11.994 -11.386 1.00 98.25 187 VAL A CA 1
ATOM 1397 C C . VAL A 1 187 ? 4.687 -12.330 -10.715 1.00 98.25 187 VAL A C 1
ATOM 1399 O O . VAL A 1 187 ? 3.661 -11.752 -11.078 1.00 98.25 187 VAL A O 1
ATOM 1402 N N . PRO A 1 188 ? 4.647 -13.288 -9.771 1.00 97.62 188 PRO A N 1
ATOM 1403 C CA . PRO A 1 188 ? 3.386 -13.832 -9.254 1.00 97.62 188 PRO A CA 1
ATOM 1404 C C . PRO A 1 188 ? 2.668 -12.920 -8.245 1.00 97.62 188 PRO A C 1
ATOM 1406 O O . PRO A 1 188 ? 1.521 -13.188 -7.896 1.00 97.62 188 PRO A O 1
ATOM 1409 N N . GLY A 1 189 ? 3.337 -11.872 -7.767 1.00 97.38 189 GLY A N 1
ATOM 1410 C CA . GLY A 1 189 ? 2.832 -10.904 -6.795 1.00 97.38 189 GLY A CA 1
ATOM 1411 C C . GLY A 1 189 ? 3.880 -9.830 -6.512 1.00 97.38 189 GLY A C 1
ATOM 1412 O O . GLY A 1 189 ? 4.925 -9.781 -7.165 1.00 97.38 189 GLY A O 1
ATOM 1413 N N . PHE A 1 190 ? 3.625 -8.980 -5.524 1.00 98.19 190 PHE A N 1
ATOM 1414 C CA . PHE A 1 190 ? 4.487 -7.852 -5.171 1.00 98.19 190 PHE A CA 1
ATOM 1415 C C . PHE A 1 190 ? 4.768 -7.824 -3.665 1.00 98.19 190 PHE A C 1
ATOM 1417 O O . PHE A 1 190 ? 3.856 -8.015 -2.862 1.00 98.19 190 PHE A O 1
ATOM 1424 N N . PRO A 1 191 ? 6.003 -7.543 -3.219 1.00 97.81 191 PRO A N 1
ATOM 1425 C CA . PRO A 1 191 ? 6.279 -7.413 -1.792 1.00 97.81 191 PRO A CA 1
ATOM 1426 C C . PRO A 1 191 ? 5.351 -6.392 -1.112 1.00 97.81 191 PRO A C 1
ATOM 1428 O O . PRO A 1 191 ? 5.306 -5.224 -1.501 1.00 97.81 191 PRO A O 1
ATOM 1431 N N . GLY A 1 192 ? 4.605 -6.855 -0.103 1.00 96.69 192 GLY A N 1
ATOM 1432 C CA . GLY A 1 192 ? 3.635 -6.058 0.658 1.00 96.69 192 GLY A CA 1
ATOM 1433 C C . GLY A 1 192 ? 2.205 -6.064 0.102 1.00 96.69 192 GLY A C 1
ATOM 1434 O O . GLY A 1 192 ? 1.349 -5.379 0.655 1.00 96.69 192 GLY A O 1
ATOM 1435 N N . ASP A 1 193 ? 1.912 -6.816 -0.965 1.00 97.00 193 ASP A N 1
ATOM 1436 C CA . ASP A 1 193 ? 0.586 -6.851 -1.609 1.00 97.00 193 ASP A CA 1
ATOM 1437 C C . ASP A 1 193 ? -0.442 -7.793 -0.957 1.00 97.00 193 ASP A C 1
ATOM 1439 O O . ASP A 1 193 ? -1.594 -7.857 -1.381 1.00 97.00 193 ASP A O 1
ATOM 1443 N N . ALA A 1 194 ? -0.024 -8.501 0.090 1.00 96.12 194 ALA A N 1
ATOM 1444 C CA . ALA A 1 194 ? -0.769 -9.541 0.785 1.00 96.12 194 ALA A CA 1
ATOM 1445 C C . ALA A 1 194 ? -1.013 -10.871 0.040 1.00 96.12 194 ALA A C 1
ATOM 1447 O O . ALA A 1 194 ? -1.778 -11.698 0.535 1.00 96.12 194 ALA A O 1
ATOM 1448 N N . SER A 1 195 ? -0.317 -11.130 -1.070 1.00 96.06 195 SER A N 1
ATOM 1449 C CA . SER A 1 195 ? -0.367 -12.406 -1.809 1.00 96.06 195 SER A CA 1
ATOM 1450 C C . SER A 1 195 ? 0.331 -13.570 -1.092 1.00 96.06 195 SER A C 1
ATOM 1452 O O . SER A 1 195 ? -0.012 -14.730 -1.313 1.00 96.06 195 SER A O 1
ATOM 1454 N N . THR A 1 196 ? 1.286 -13.274 -0.207 1.00 96.62 196 THR A N 1
ATOM 1455 C CA . THR A 1 196 ? 2.043 -14.272 0.569 1.00 96.62 196 THR A CA 1
ATOM 1456 C C . THR A 1 196 ? 1.485 -14.433 1.982 1.00 96.62 196 THR A C 1
ATOM 1458 O O . THR A 1 196 ? 0.784 -13.562 2.506 1.00 96.62 196 THR A O 1
ATOM 1461 N N . ALA A 1 197 ? 1.874 -15.501 2.678 1.00 96.75 197 ALA A N 1
ATOM 1462 C CA . ALA A 1 197 ? 1.561 -15.716 4.090 1.00 96.75 197 ALA A CA 1
ATOM 1463 C C . ALA A 1 197 ? 2.091 -14.600 5.014 1.00 96.75 197 ALA A C 1
ATOM 1465 O O . ALA A 1 197 ? 1.555 -14.398 6.105 1.00 96.75 197 ALA A O 1
ATOM 1466 N N . CYS A 1 198 ? 3.095 -13.838 4.570 1.00 94.00 198 CYS A N 1
ATOM 1467 C CA . CYS A 1 198 ? 3.607 -12.653 5.258 1.00 94.00 198 CYS A CA 1
ATOM 1468 C C . CYS A 1 198 ? 2.611 -11.475 5.222 1.00 94.00 198 CYS A C 1
ATOM 1470 O O . CYS A 1 198 ? 2.743 -10.522 5.992 1.00 94.00 198 CYS A O 1
ATOM 1472 N N . ARG A 1 199 ? 1.605 -11.538 4.339 1.00 94.69 199 ARG A N 1
ATOM 1473 C CA . ARG A 1 199 ? 0.604 -10.497 4.094 1.00 94.69 199 ARG A CA 1
ATOM 1474 C C . ARG A 1 199 ? 1.267 -9.154 3.746 1.00 94.69 199 ARG A C 1
ATOM 1476 O O . ARG A 1 199 ? 2.128 -9.096 2.871 1.00 94.69 199 ARG A O 1
ATOM 1483 N N . THR A 1 200 ? 0.878 -8.081 4.426 1.00 94.56 200 THR A N 1
ATOM 1484 C CA . THR A 1 200 ? 1.414 -6.726 4.243 1.00 94.56 200 THR A CA 1
ATOM 1485 C C . THR A 1 200 ? 2.735 -6.496 4.981 1.00 94.56 200 THR A C 1
ATOM 1487 O O . THR A 1 200 ? 3.427 -5.528 4.697 1.00 94.56 200 THR A O 1
ATOM 1490 N N . ASN A 1 201 ? 3.160 -7.418 5.855 1.00 92.12 201 ASN A N 1
ATOM 1491 C CA . ASN A 1 201 ? 4.419 -7.317 6.605 1.00 92.12 201 ASN A CA 1
ATOM 1492 C C . ASN A 1 201 ? 5.624 -7.940 5.864 1.00 92.12 201 ASN A C 1
ATOM 1494 O O . ASN A 1 201 ? 6.653 -8.248 6.464 1.00 92.12 201 ASN A O 1
ATOM 1498 N N . CYS A 1 202 ? 5.506 -8.181 4.557 1.00 91.50 202 CYS A N 1
ATOM 1499 C CA . CYS A 1 202 ? 6.593 -8.737 3.756 1.00 91.50 202 CYS A CA 1
ATOM 1500 C C . CYS A 1 202 ? 7.781 -7.758 3.702 1.00 91.50 202 CYS A C 1
ATOM 1502 O O . CYS A 1 202 ? 7.620 -6.610 3.295 1.00 91.50 202 CYS A O 1
ATOM 1504 N N . LYS A 1 203 ? 8.982 -8.212 4.088 1.00 94.75 203 LYS A N 1
ATOM 1505 C CA . LYS A 1 203 ? 10.227 -7.412 4.044 1.00 94.75 203 LYS A CA 1
ATOM 1506 C C . LYS A 1 203 ? 11.109 -7.719 2.826 1.00 94.75 203 LYS A C 1
ATOM 1508 O O . LYS A 1 203 ? 12.272 -7.322 2.795 1.00 94.75 203 LYS A O 1
ATOM 1513 N N . CYS A 1 204 ? 10.566 -8.442 1.847 1.00 97.12 204 CYS A N 1
ATOM 1514 C CA . CYS A 1 204 ? 11.225 -8.699 0.567 1.00 97.12 204 CYS A CA 1
ATOM 1515 C C . CYS A 1 204 ? 11.226 -7.444 -0.317 1.00 97.12 204 CYS A C 1
ATOM 1517 O O . CYS A 1 204 ? 10.488 -6.493 -0.062 1.00 97.12 204 CYS A O 1
ATOM 1519 N N . TRP A 1 205 ? 12.020 -7.458 -1.385 1.00 98.06 205 TRP A N 1
ATOM 1520 C CA . TRP A 1 205 ? 11.960 -6.448 -2.444 1.00 98.06 205 TRP A CA 1
ATOM 1521 C C . TRP A 1 205 ? 12.209 -7.077 -3.812 1.00 98.06 205 TRP A C 1
ATOM 1523 O O . TRP A 1 205 ? 12.667 -8.214 -3.918 1.00 98.06 205 TRP A O 1
ATOM 1533 N N . LEU A 1 206 ? 11.896 -6.327 -4.865 1.00 98.56 206 LEU A N 1
ATOM 1534 C CA . LEU A 1 206 ? 12.221 -6.691 -6.240 1.00 98.56 206 LEU A CA 1
ATOM 1535 C C . LEU A 1 206 ? 13.430 -5.880 -6.714 1.00 98.56 206 LEU A C 1
ATOM 1537 O O . LEU A 1 206 ? 13.549 -4.697 -6.398 1.00 98.56 206 LEU A O 1
ATOM 1541 N N . GLU A 1 207 ? 14.319 -6.508 -7.474 1.00 98.62 207 GLU A N 1
ATOM 1542 C CA . GLU A 1 207 ? 15.544 -5.899 -8.000 1.00 98.62 207 GLU A CA 1
ATOM 1543 C C . GLU A 1 207 ? 15.695 -6.207 -9.491 1.00 98.62 207 GLU A C 1
ATOM 1545 O O . GLU A 1 207 ? 15.569 -7.356 -9.914 1.00 98.62 207 GLU A O 1
ATOM 1550 N N . ARG A 1 208 ? 15.960 -5.184 -10.303 1.00 98.38 208 ARG A N 1
ATOM 1551 C CA . ARG A 1 208 ? 16.268 -5.335 -11.729 1.00 98.38 208 ARG A CA 1
ATOM 1552 C C . ARG A 1 208 ? 17.680 -5.885 -11.906 1.00 98.38 208 ARG A C 1
ATOM 1554 O O . ARG A 1 208 ? 18.539 -5.696 -11.054 1.00 98.38 208 ARG A O 1
ATOM 1561 N N . GLU A 1 209 ? 17.968 -6.477 -13.062 1.00 96.06 209 GLU A N 1
ATOM 1562 C CA . GLU A 1 209 ? 19.335 -6.911 -13.413 1.00 96.06 209 GLU A CA 1
ATOM 1563 C C . GLU A 1 209 ? 20.372 -5.767 -13.355 1.00 96.06 209 GLU A C 1
ATOM 1565 O O . GLU A 1 209 ? 21.544 -5.990 -13.068 1.00 96.06 209 GLU A O 1
ATOM 1570 N N . THR A 1 210 ? 19.927 -4.524 -13.557 1.00 96.25 210 THR A N 1
ATOM 1571 C CA . THR A 1 210 ? 20.728 -3.295 -13.436 1.00 96.25 210 THR A CA 1
ATOM 1572 C C . THR A 1 210 ? 21.079 -2.915 -11.991 1.00 96.25 210 THR A C 1
ATOM 1574 O O . THR A 1 210 ? 21.853 -1.982 -11.789 1.00 96.25 210 THR A O 1
ATOM 1577 N N . GLY A 1 211 ? 20.522 -3.604 -10.989 1.00 97.31 211 GLY A N 1
ATOM 1578 C CA . GLY A 1 211 ? 20.695 -3.316 -9.561 1.00 97.31 211 GLY A CA 1
ATOM 1579 C C . GLY A 1 211 ? 19.706 -2.293 -8.990 1.00 97.31 211 GLY A C 1
ATOM 1580 O O . GLY A 1 211 ? 19.727 -2.024 -7.792 1.00 97.31 211 GLY A O 1
ATOM 1581 N N . GLU A 1 212 ? 18.824 -1.724 -9.814 1.00 97.38 212 GLU A N 1
ATOM 1582 C CA . GLU A 1 212 ? 17.751 -0.839 -9.348 1.00 97.38 212 GLU A CA 1
ATOM 1583 C C . GLU A 1 212 ? 16.685 -1.642 -8.595 1.00 97.38 212 GLU A C 1
ATOM 1585 O O . GLU A 1 212 ? 16.215 -2.674 -9.079 1.00 97.38 212 GLU A O 1
ATOM 1590 N N . THR A 1 213 ? 16.263 -1.160 -7.428 1.00 97.94 213 THR A N 1
ATOM 1591 C CA . THR A 1 213 ? 15.269 -1.843 -6.594 1.00 97.94 213 THR A CA 1
ATOM 1592 C C . THR A 1 213 ? 13.909 -1.162 -6.663 1.00 97.94 213 THR A C 1
ATOM 1594 O O . THR A 1 213 ? 13.829 0.057 -6.801 1.00 97.94 213 THR A O 1
ATOM 1597 N N . GLY A 1 214 ? 12.847 -1.944 -6.477 1.00 97.44 214 GLY A N 1
ATOM 1598 C CA . GLY A 1 214 ? 11.543 -1.430 -6.071 1.00 97.44 214 GLY A CA 1
ATOM 1599 C C . GLY A 1 214 ? 11.557 -0.904 -4.630 1.00 97.44 214 GLY A C 1
ATOM 1600 O O . GLY A 1 214 ? 12.610 -0.646 -4.038 1.00 97.44 214 GLY A O 1
ATOM 1601 N N . PHE A 1 215 ? 10.369 -0.777 -4.048 1.00 97.75 215 PHE A N 1
ATOM 1602 C CA . PHE A 1 215 ? 10.186 -0.265 -2.696 1.00 97.75 215 PHE A CA 1
ATOM 1603 C C . PHE A 1 215 ? 10.503 -1.322 -1.647 1.00 97.75 215 PHE A C 1
ATOM 1605 O O . PHE A 1 215 ? 10.132 -2.493 -1.782 1.00 97.75 215 PHE A O 1
ATOM 1612 N N . LYS A 1 216 ? 11.149 -0.884 -0.567 1.00 95.44 216 LYS A N 1
ATOM 1613 C CA . LYS A 1 216 ? 11.494 -1.722 0.581 1.00 95.44 216 LYS A CA 1
ATOM 1614 C C . LYS A 1 216 ? 11.352 -0.946 1.879 1.00 95.44 216 LYS A C 1
ATOM 1616 O O . LYS A 1 216 ? 11.710 0.230 1.960 1.00 95.44 216 LYS A O 1
ATOM 1621 N N . LEU A 1 217 ? 10.876 -1.640 2.906 1.00 92.38 217 LEU A N 1
ATOM 1622 C CA . LEU A 1 217 ? 10.880 -1.112 4.264 1.00 92.38 217 LEU A CA 1
ATOM 1623 C C . LEU A 1 217 ? 12.308 -1.110 4.830 1.00 92.38 217 LEU A C 1
ATOM 1625 O O . LEU A 1 217 ? 13.130 -1.941 4.410 1.00 92.38 217 LEU A O 1
ATOM 1629 N N . PRO A 1 218 ? 12.608 -0.208 5.784 1.00 87.75 218 PRO A N 1
ATOM 1630 C CA . PRO A 1 218 ? 13.850 -0.253 6.537 1.00 87.75 218 PRO A CA 1
ATOM 1631 C C . PRO A 1 218 ? 14.055 -1.648 7.127 1.00 87.75 218 PRO A C 1
ATOM 1633 O O . PRO A 1 218 ? 13.136 -2.249 7.685 1.00 87.75 218 PRO A O 1
ATOM 1636 N N . GLN A 1 219 ? 15.262 -2.174 6.960 1.00 78.81 219 GLN A N 1
ATOM 1637 C CA . GLN A 1 219 ? 15.681 -3.381 7.653 1.00 78.81 219 GLN A CA 1
ATOM 1638 C C . GLN A 1 219 ? 16.247 -2.894 8.977 1.00 78.81 219 GLN A C 1
ATOM 1640 O O . GLN A 1 219 ? 17.290 -2.243 8.980 1.00 78.81 219 GLN A O 1
ATOM 1645 N N . GLU A 1 220 ? 15.538 -3.119 10.078 1.00 68.00 220 GLU A N 1
ATOM 1646 C CA . GLU A 1 220 ? 16.150 -2.903 11.384 1.00 68.00 220 GLU A CA 1
ATOM 1647 C C . GLU A 1 220 ? 17.337 -3.864 11.475 1.00 68.00 220 GLU A C 1
ATOM 1649 O O . GLU A 1 220 ? 17.165 -5.083 11.404 1.00 68.00 220 GLU A O 1
ATOM 1654 N N . GLU A 1 221 ? 18.556 -3.325 11.550 1.00 53.00 221 GLU A N 1
ATOM 1655 C CA . GLU A 1 221 ? 19.696 -4.131 11.962 1.00 53.00 221 GLU A CA 1
ATOM 1656 C C . GLU A 1 221 ? 19.385 -4.573 13.389 1.00 53.00 221 GLU A C 1
ATOM 1658 O O . GLU A 1 221 ? 19.344 -3.753 14.305 1.00 53.00 221 GLU A O 1
ATOM 1663 N N . SER A 1 222 ? 19.066 -5.853 13.561 1.00 48.66 222 SER A N 1
ATOM 1664 C CA . SER A 1 222 ? 18.870 -6.459 14.871 1.00 48.66 222 SER A CA 1
ATOM 1665 C C . SER A 1 222 ? 20.177 -6.328 15.657 1.00 48.66 222 SER A C 1
ATOM 1667 O O . SER A 1 222 ? 21.097 -7.125 15.458 1.00 48.66 222 SER A O 1
ATOM 1669 N N . GLY A 1 223 ? 20.270 -5.266 16.461 1.00 39.69 223 GLY A N 1
ATOM 1670 C CA . GLY A 1 223 ? 21.346 -5.014 17.420 1.00 39.69 223 GLY A CA 1
ATOM 1671 C C . GLY A 1 223 ? 21.228 -5.863 18.674 1.00 39.69 223 GLY A C 1
ATOM 1672 O O . GLY A 1 223 ? 20.100 -6.296 19.005 1.00 39.69 223 GLY A O 1
#

pLDDT: mean 90.51, std 13.82, range [35.56, 98.81]

Foldseek 3Di:
DPPPPPPPVPQPVQLPPPQDQWFDPDLQVNLQSNLVSLLVSLLCVLVVPPPQPDALVNSLVNLLVSQLVLLLSLLSSQLSLLVDGDGRDDVSSVLSVVLSVVCVVVSVVLSVCVVVCVQADPVRDGVSVVNSVVSSLSSLLSLQSSQLSNLVNHDQAFWKAKFADPDDDDPVSVVLRVPDTDGSNGRPGAALNQPDPCHSVGQIWIATPVRRTTHGDDDPPPD

Sequence (223 aa):
MRPVESFLFPLPSSLFPERKDGPPDDPNAQLIALIEAGGASVLDFLGADAAGSMSVSEFGDFMRTLLSEAHAQAAYLGRSLAGSAAAFGEADLLFGASVMAEQESYLASFLADIESGKYTLEDGTLNLARIGRRAEMYVDRLLGTANEAWVRTLPPETVLWWKLSVVDHCADCPVLADGSPYTAATVPGFPGDASTACRTNCKCWLERETGETGFKLPQEESG

Radius of gyration: 18.65 Å; chains: 1; bounding box: 55×40×52 Å

Secondary structure (DSSP, 8-state):
---------PPPTTSS----SS--S-HHHHHHHHHHHHHHHHHHHHHH-TTS---HHHHHHHHHHHHHHHHHHHHHHHHHHTT--PPS-HHHHHHHHHHHHHHHHHHHHHHHHHHTTTTB-TTS-B-HHHHHHHHHHHHHHHHHHHHHHHHHHS-TT-EEEEE--SS---THHHHHHHTPPEETTT----TTSS-STTGGG---EEEETTS-B----------